Protein AF-A0A162JNK2-F1 (afdb_monomer_lite)

Radius of gyration: 32.09 Å; chains: 1; bounding box: 57×89×121 Å

Structure (mmCIF, N/CA/C/O backbone):
data_AF-A0A162JNK2-F1
#
_entry.id   AF-A0A162JNK2-F1
#
loop_
_atom_site.group_PDB
_atom_site.id
_atom_site.type_symbol
_atom_site.label_atom_id
_atom_site.label_alt_id
_atom_site.label_comp_id
_atom_site.label_asym_id
_atom_site.label_entity_id
_atom_site.label_seq_id
_atom_site.pdbx_PDB_ins_code
_atom_site.Cartn_x
_atom_site.Cartn_y
_atom_site.Cartn_z
_atom_site.occupancy
_atom_site.B_iso_or_equiv
_atom_site.auth_seq_id
_atom_site.auth_comp_id
_atom_site.auth_asym_id
_atom_site.auth_atom_id
_atom_site.pdbx_PDB_model_num
ATOM 1 N N . MET A 1 1 ? 12.619 -45.438 74.109 1.00 43.12 1 MET A N 1
ATOM 2 C CA . MET A 1 1 ? 12.366 -44.117 73.502 1.00 43.12 1 MET A CA 1
ATOM 3 C C . MET A 1 1 ? 10.995 -44.227 72.851 1.00 43.12 1 MET A C 1
ATOM 5 O O . MET A 1 1 ? 10.893 -44.811 71.787 1.00 43.12 1 MET A O 1
ATOM 9 N N . ASP A 1 2 ? 9.981 -44.283 73.715 1.00 40.06 2 ASP A N 1
ATOM 10 C CA . ASP A 1 2 ? 8.958 -43.237 73.956 1.00 40.06 2 ASP A CA 1
ATOM 11 C C . ASP A 1 2 ? 7.822 -43.347 72.925 1.00 40.06 2 ASP A C 1
ATOM 13 O O . ASP A 1 2 ? 8.033 -43.100 71.748 1.00 40.06 2 ASP A O 1
ATOM 17 N N . ARG A 1 3 ? 6.719 -44.046 73.230 1.00 39.56 3 ARG A N 1
ATOM 18 C CA . ARG A 1 3 ? 5.553 -43.683 74.074 1.00 39.56 3 ARG A CA 1
ATOM 19 C C . ARG A 1 3 ? 4.647 -42.603 73.455 1.00 39.56 3 ARG A C 1
ATOM 21 O O . ARG A 1 3 ? 5.026 -41.443 73.431 1.00 39.56 3 ARG A O 1
ATOM 28 N N . THR A 1 4 ? 3.404 -43.045 73.173 1.00 42.66 4 THR A N 1
ATOM 29 C CA . THR A 1 4 ? 2.102 -42.368 73.441 1.00 42.66 4 THR A CA 1
ATOM 30 C C . THR A 1 4 ? 1.798 -41.089 72.633 1.00 42.66 4 THR A C 1
ATOM 32 O O . THR A 1 4 ? 2.698 -40.330 72.334 1.00 42.66 4 THR A O 1
ATOM 35 N N . THR A 1 5 ? 0.578 -40.732 72.214 1.00 43.69 5 THR A N 1
ATOM 36 C CA . THR A 1 5 ? -0.815 -41.085 72.569 1.00 43.69 5 THR A CA 1
ATOM 37 C C . THR A 1 5 ? -1.763 -40.379 71.574 1.00 43.69 5 THR A C 1
ATOM 39 O O . THR A 1 5 ? -1.319 -39.436 70.931 1.00 43.69 5 THR A O 1
ATOM 42 N N . ALA A 1 6 ? -3.016 -40.866 71.490 1.00 46.03 6 ALA A N 1
ATOM 43 C CA . ALA A 1 6 ? -4.338 -40.180 71.430 1.00 46.03 6 ALA A CA 1
ATOM 44 C C . ALA A 1 6 ? -4.416 -38.693 70.982 1.00 46.03 6 ALA A C 1
ATOM 46 O O . ALA A 1 6 ? -3.514 -37.917 71.244 1.00 46.03 6 ALA A O 1
ATOM 47 N N . ASP A 1 7 ? -5.449 -38.154 70.332 1.00 42.28 7 ASP A N 1
ATOM 48 C CA . ASP A 1 7 ? -6.921 -38.213 70.464 1.00 42.28 7 ASP A CA 1
ATOM 49 C C . ASP A 1 7 ? -7.480 -37.485 69.196 1.00 42.28 7 ASP A C 1
ATOM 51 O O . ASP A 1 7 ? -6.769 -36.670 68.616 1.00 42.28 7 ASP A O 1
ATOM 55 N N . ARG A 1 8 ? -8.611 -37.829 68.561 1.00 43.97 8 ARG A N 1
ATOM 56 C CA . ARG A 1 8 ? -10.039 -37.641 68.924 1.00 43.97 8 ARG A CA 1
ATOM 57 C C . ARG A 1 8 ? -10.593 -36.209 68.712 1.00 43.97 8 ARG A C 1
ATOM 59 O O . ARG A 1 8 ? -9.947 -35.232 69.068 1.00 43.97 8 ARG A O 1
ATOM 66 N N . ASN A 1 9 ? -11.847 -36.180 68.225 1.00 42.69 9 ASN A N 1
ATOM 67 C CA . ASN A 1 9 ? -12.852 -35.093 68.105 1.00 42.69 9 ASN A CA 1
ATOM 68 C C . ASN A 1 9 ? -12.951 -34.444 66.707 1.00 42.69 9 ASN A C 1
ATOM 70 O O . ASN A 1 9 ? -11.977 -33.899 66.209 1.00 42.69 9 ASN A O 1
ATOM 74 N N . GLU A 1 10 ? -14.016 -34.629 65.915 1.00 41.84 10 GLU A N 1
ATOM 75 C CA . GLU A 1 10 ? -15.464 -34.327 66.065 1.00 41.84 10 GLU A CA 1
ATOM 76 C C . GLU A 1 10 ? -15.860 -32.838 65.983 1.00 41.84 10 GLU A C 1
ATOM 78 O O . GLU A 1 10 ? -15.234 -31.973 66.583 1.00 41.84 10 GLU A O 1
ATOM 83 N N . ALA A 1 11 ? -17.008 -32.648 65.313 1.00 41.28 11 ALA A N 1
ATOM 84 C CA . ALA A 1 11 ? -17.922 -31.503 65.225 1.00 41.28 11 ALA A CA 1
ATOM 85 C C . ALA A 1 11 ? -17.694 -30.490 64.075 1.00 41.28 11 ALA A C 1
ATOM 87 O O . ALA A 1 11 ? -16.672 -29.820 64.009 1.00 41.28 11 ALA A O 1
ATOM 88 N N . THR A 1 12 ? -18.552 -30.476 63.036 1.00 41.59 12 THR A N 1
ATOM 89 C CA . THR A 1 12 ? -19.840 -29.725 62.912 1.00 41.59 12 THR A CA 1
ATOM 90 C C . THR A 1 12 ? -19.580 -28.208 62.985 1.00 41.59 12 THR A C 1
ATOM 92 O O . THR A 1 12 ? -18.991 -27.735 63.943 1.00 41.59 12 THR A O 1
ATOM 95 N N . THR A 1 13 ? -19.924 -27.360 62.006 1.00 45.81 13 THR A N 1
ATOM 96 C CA . THR A 1 13 ? -21.273 -26.786 61.819 1.00 45.81 13 THR A CA 1
ATOM 97 C C . THR A 1 13 ? -21.347 -25.953 60.525 1.00 45.81 13 THR A C 1
ATOM 99 O O . THR A 1 13 ? -20.415 -25.225 60.192 1.00 45.81 13 THR A O 1
ATOM 102 N N . ASN A 1 14 ? -22.497 -26.029 59.847 1.00 43.28 14 ASN A N 1
ATOM 103 C CA . ASN A 1 14 ? -22.979 -25.081 58.836 1.00 43.28 14 ASN A CA 1
ATOM 104 C C . ASN A 1 14 ? -23.204 -23.679 59.430 1.00 43.28 14 ASN A C 1
ATOM 106 O O . ASN A 1 14 ? -23.603 -23.566 60.589 1.00 43.28 14 ASN A O 1
ATOM 110 N N . GLY A 1 15 ? -23.095 -22.629 58.609 1.00 36.50 15 GLY A N 1
ATOM 111 C CA . GLY A 1 15 ? -23.566 -21.293 58.982 1.00 36.50 15 GLY A CA 1
ATOM 112 C C . GLY A 1 15 ? -23.404 -20.238 57.890 1.00 36.50 15 GLY A C 1
ATOM 113 O O . GLY A 1 15 ? -22.337 -19.657 57.744 1.00 36.50 15 GLY A O 1
ATOM 114 N N . ASN A 1 16 ? -24.495 -19.987 57.162 1.00 38.91 16 ASN A N 1
ATOM 115 C CA . ASN A 1 16 ? -24.723 -18.850 56.267 1.00 38.91 16 ASN A CA 1
ATOM 116 C C . ASN A 1 16 ? -24.285 -17.499 56.858 1.00 38.91 16 ASN A C 1
ATOM 118 O O . ASN A 1 16 ? -24.600 -17.200 58.010 1.00 38.91 16 ASN A O 1
ATOM 122 N N . ARG A 1 17 ? -23.767 -16.612 55.999 1.00 41.50 17 ARG A N 1
ATOM 123 C CA . ARG A 1 17 ? -23.981 -15.163 56.118 1.00 41.50 17 ARG A CA 1
ATOM 124 C C . ARG A 1 17 ? -24.114 -14.514 54.739 1.00 41.50 17 ARG A C 1
ATOM 126 O O . ARG A 1 17 ? -23.199 -14.572 53.926 1.00 41.50 17 ARG A O 1
ATOM 133 N N . GLN A 1 18 ? -25.295 -13.942 54.509 1.00 39.56 18 GLN A N 1
ATOM 134 C CA . GLN A 1 18 ? -25.536 -12.843 53.576 1.00 39.56 18 GLN A CA 1
ATOM 135 C C . GLN A 1 18 ? -24.901 -11.561 54.128 1.00 39.56 18 GLN A C 1
ATOM 137 O O . GLN A 1 18 ? -24.978 -11.350 55.334 1.00 39.56 18 GLN A O 1
ATOM 142 N N . GLU A 1 19 ? -24.371 -10.726 53.235 1.00 43.75 19 GLU A N 1
ATOM 143 C CA . GLU A 1 19 ? -24.247 -9.252 53.284 1.00 43.75 19 GLU A CA 1
ATOM 144 C C . GLU A 1 19 ? -23.811 -8.856 51.851 1.00 43.75 19 GLU A C 1
ATOM 146 O O . GLU A 1 19 ? -22.837 -9.403 51.342 1.00 43.75 19 GLU A O 1
ATOM 151 N N . GLU A 1 20 ? -24.682 -8.299 51.002 1.00 38.09 20 GLU A N 1
ATOM 152 C CA . GLU A 1 20 ? -25.065 -6.877 50.836 1.00 38.09 20 GLU A CA 1
ATOM 153 C C . GLU A 1 20 ? -24.003 -5.957 50.189 1.00 38.09 20 GLU A C 1
ATOM 155 O O . GLU A 1 20 ? -22.806 -6.171 50.326 1.00 38.09 20 GLU A O 1
ATOM 160 N N . ALA A 1 21 ? -24.513 -4.915 49.505 1.00 38.12 21 ALA A N 1
ATOM 161 C CA . ALA A 1 21 ? -23.881 -3.876 48.663 1.00 38.12 21 ALA A CA 1
ATOM 162 C C . ALA A 1 21 ? -23.689 -4.285 47.182 1.00 38.12 21 ALA A C 1
ATOM 164 O O . ALA A 1 21 ? -22.801 -5.053 46.844 1.00 38.12 21 ALA A O 1
ATOM 165 N N . SER A 1 22 ? -24.529 -3.902 46.209 1.00 34.84 22 SER A N 1
ATOM 166 C CA . SER A 1 22 ? -25.148 -2.600 45.894 1.00 34.84 22 SER A CA 1
ATOM 167 C C . SER A 1 22 ? -24.139 -1.458 45.784 1.00 34.84 22 SER A C 1
ATOM 169 O O . SER A 1 22 ? -23.920 -0.733 46.749 1.00 34.84 22 SER A O 1
ATOM 171 N N . THR A 1 23 ? -23.592 -1.266 44.578 1.00 36.38 23 THR A N 1
ATOM 172 C CA . THR A 1 23 ? -23.091 0.044 44.151 1.00 36.38 23 THR A CA 1
ATOM 173 C C . THR A 1 23 ? -23.456 0.283 42.690 1.00 36.38 23 THR A C 1
ATOM 175 O O . THR A 1 23 ? -22.969 -0.361 41.765 1.00 36.38 23 THR A O 1
ATOM 178 N N . THR A 1 24 ? -24.365 1.233 42.533 1.00 38.59 24 THR A N 1
ATOM 179 C CA . THR A 1 24 ? -24.757 1.964 41.333 1.00 38.59 24 THR A CA 1
ATOM 180 C C . THR A 1 24 ? -23.560 2.572 40.597 1.00 38.59 24 THR A C 1
ATOM 182 O O . THR A 1 24 ? -22.755 3.261 41.221 1.00 38.59 24 THR A O 1
ATOM 185 N N . ALA A 1 25 ? -23.499 2.425 39.272 1.00 35.56 25 ALA A N 1
ATOM 186 C CA . ALA A 1 25 ? -22.677 3.277 38.415 1.00 35.56 25 ALA A CA 1
ATOM 187 C C . ALA A 1 25 ? -23.545 3.876 37.306 1.00 35.56 25 ALA A C 1
ATOM 189 O O . ALA A 1 25 ? -24.219 3.176 36.550 1.00 35.56 25 ALA A O 1
ATOM 190 N N . SER A 1 26 ? -23.564 5.202 37.314 1.00 34.03 26 SER A N 1
ATOM 191 C CA . SER A 1 26 ? -24.451 6.087 36.584 1.00 34.03 26 SER A CA 1
ATOM 192 C C . SER A 1 26 ? -24.199 6.091 35.080 1.00 34.03 26 SER A C 1
ATOM 194 O O . SER A 1 26 ? -23.065 6.161 34.610 1.00 34.03 26 SER A O 1
ATOM 196 N N . LEU A 1 27 ? -25.307 6.113 34.344 1.00 33.69 27 LEU A N 1
ATOM 197 C CA . LEU A 1 27 ? -25.399 6.525 32.953 1.00 33.69 27 LEU A CA 1
ATOM 198 C C . LEU A 1 27 ? -25.024 8.010 32.841 1.00 33.69 27 LEU A C 1
ATOM 200 O O . LEU A 1 27 ? -25.674 8.859 33.450 1.00 33.69 27 LEU A O 1
ATOM 204 N N . LEU A 1 28 ? -24.019 8.324 32.028 1.00 35.06 28 LEU A N 1
ATOM 205 C CA . LEU A 1 28 ? -23.851 9.655 31.453 1.00 35.06 28 LEU A CA 1
ATOM 206 C C . LEU A 1 28 ? -24.037 9.538 29.943 1.00 35.06 28 LEU A C 1
ATOM 208 O O . LEU A 1 28 ? -23.145 9.133 29.200 1.00 35.06 28 LEU A O 1
ATOM 212 N N . SER A 1 29 ? -25.252 9.879 29.519 1.00 34.94 29 SER A N 1
ATOM 213 C CA . SER A 1 29 ? -25.552 10.302 28.160 1.00 34.94 29 SER A CA 1
ATOM 214 C C . SER A 1 29 ? -24.848 11.628 27.900 1.00 34.94 29 SER A C 1
ATOM 216 O O . SER A 1 29 ? -25.214 12.647 28.479 1.00 34.94 29 SER A O 1
ATOM 218 N N . SER A 1 30 ? -23.882 11.614 26.989 1.00 32.34 30 SER A N 1
ATOM 219 C CA . SER A 1 30 ? -23.319 12.827 26.406 1.00 32.34 30 SER A CA 1
ATOM 220 C C . SER A 1 30 ? -23.648 12.826 24.923 1.00 32.34 30 SER A C 1
ATOM 222 O O . SER A 1 30 ? -22.933 12.269 24.096 1.00 32.34 30 SER A O 1
ATOM 224 N N . SER A 1 31 ? -24.790 13.422 24.605 1.00 36.31 31 SER A N 1
ATOM 225 C CA . SER A 1 31 ? -25.151 13.856 23.264 1.00 36.31 31 SER A CA 1
ATOM 226 C C . SER A 1 31 ? -24.237 15.012 22.853 1.00 36.31 31 SER A C 1
ATOM 228 O O . SER A 1 31 ? -24.407 16.126 23.349 1.00 36.31 31 SER A O 1
ATOM 230 N N . SER A 1 32 ? -23.290 14.774 21.947 1.00 32.09 32 SER A N 1
ATOM 231 C CA . SER A 1 32 ? -22.622 15.842 21.203 1.00 32.09 32 SER A CA 1
ATOM 232 C C . SER A 1 32 ? -23.155 15.867 19.773 1.00 32.09 32 SER A C 1
ATOM 234 O O . SER A 1 32 ? -22.931 14.989 18.944 1.00 32.09 32 SER A O 1
ATOM 236 N N . SER A 1 33 ? -23.944 16.901 19.525 1.00 33.28 33 SER A N 1
ATOM 237 C CA . SER A 1 33 ? -24.429 17.349 18.231 1.00 33.28 33 SER A CA 1
ATOM 238 C C . SER A 1 33 ? -23.273 17.579 17.256 1.00 33.28 33 SER A C 1
ATOM 240 O O . SER A 1 33 ? -22.442 18.462 17.467 1.00 33.28 33 SER A O 1
ATOM 242 N N . PHE A 1 34 ? -23.259 16.807 16.170 1.00 32.25 34 PHE A N 1
ATOM 243 C CA . PHE A 1 34 ? -22.466 17.075 14.976 1.00 32.25 34 PHE A CA 1
ATOM 244 C C . PHE A 1 34 ? -23.001 18.352 14.309 1.00 32.25 34 PHE A C 1
ATOM 246 O O . PHE A 1 34 ? -24.161 18.401 13.902 1.00 32.25 34 PHE A O 1
ATOM 253 N N . SER A 1 35 ? -22.165 19.384 14.209 1.00 29.36 35 SER A N 1
ATOM 254 C CA . SER A 1 35 ? -22.425 20.565 13.383 1.00 29.36 35 SER A CA 1
ATOM 255 C C . SER A 1 35 ? -21.422 20.570 12.225 1.00 29.36 35 SER A C 1
ATOM 257 O O . SER A 1 35 ? -20.217 20.562 12.489 1.00 29.36 35 SER A O 1
ATOM 259 N N . PRO A 1 36 ? -21.869 20.554 10.955 1.00 32.41 36 PRO A N 1
ATOM 260 C CA . PRO A 1 36 ? -20.984 20.604 9.806 1.00 32.41 36 PRO A CA 1
ATOM 261 C C . PRO A 1 36 ? -20.707 22.069 9.458 1.00 32.41 36 PRO A C 1
ATOM 263 O O . PRO A 1 36 ? -21.485 22.707 8.755 1.00 32.41 36 PRO A O 1
ATOM 266 N N . TYR A 1 37 ? -19.589 22.613 9.933 1.00 27.12 37 TYR A N 1
ATOM 267 C CA . TYR A 1 37 ? -19.053 23.854 9.379 1.00 27.12 37 TYR A CA 1
ATOM 268 C C . TYR A 1 37 ? -17.872 23.537 8.470 1.00 27.12 37 TYR A C 1
ATOM 270 O O . TYR A 1 37 ? -16.744 23.328 8.905 1.00 27.12 37 TYR A O 1
ATOM 278 N N . CYS A 1 38 ? -18.184 23.502 7.178 1.00 32.09 38 CYS A N 1
ATOM 279 C CA . CYS A 1 38 ? -17.244 23.648 6.082 1.00 32.09 38 CYS A CA 1
ATOM 280 C C . CYS A 1 38 ? -16.915 25.144 5.931 1.00 32.09 38 CYS A C 1
ATOM 282 O O . CYS A 1 38 ? -17.837 25.929 5.693 1.00 32.09 38 CYS A O 1
ATOM 284 N N . PRO A 1 39 ? -15.652 25.586 6.044 1.00 31.83 39 PRO A N 1
ATOM 285 C CA . PRO A 1 39 ? -15.262 26.887 5.533 1.00 31.83 39 PRO A CA 1
ATOM 286 C C . PRO A 1 39 ? -14.813 26.740 4.076 1.00 31.83 39 PRO A C 1
ATOM 288 O O . PRO A 1 39 ? -13.667 26.420 3.770 1.00 31.83 39 PRO A O 1
ATOM 291 N N . THR A 1 40 ? -15.734 27.019 3.158 1.00 36.94 40 THR A N 1
ATOM 292 C CA . THR A 1 40 ? -15.399 27.469 1.807 1.00 36.94 40 THR A CA 1
ATOM 293 C C . THR A 1 40 ? -14.877 28.906 1.885 1.00 36.94 40 THR A C 1
ATOM 295 O O . THR A 1 40 ? -15.674 29.838 1.996 1.00 36.94 40 THR A O 1
ATOM 298 N N . SER A 1 41 ? -13.563 29.116 1.808 1.00 29.84 41 SER A N 1
ATOM 299 C CA . SER A 1 41 ? -12.993 30.418 1.423 1.00 29.84 41 SER A CA 1
ATOM 300 C C . SER A 1 41 ? -11.518 30.305 1.018 1.00 29.84 41 SER A C 1
ATOM 302 O O . SER A 1 41 ? -10.608 30.305 1.840 1.00 29.84 41 SER A O 1
ATOM 304 N N . PHE A 1 42 ? -11.272 30.268 -0.292 1.00 35.78 42 PHE A N 1
ATOM 305 C CA . PHE A 1 42 ? -9.969 30.607 -0.865 1.00 35.78 42 PHE A CA 1
ATOM 306 C C . PHE A 1 42 ? -9.828 32.136 -0.928 1.00 35.78 42 PHE A C 1
ATOM 308 O O . PHE A 1 42 ? -10.660 32.782 -1.575 1.00 35.78 42 PHE A O 1
ATOM 315 N N . PRO A 1 43 ? -8.777 32.752 -0.362 1.00 31.45 43 PRO A N 1
ATOM 316 C CA . PRO A 1 43 ? -8.399 34.095 -0.763 1.00 31.45 43 PRO A CA 1
ATOM 317 C C . PRO A 1 43 ? -7.692 34.042 -2.123 1.00 31.45 43 PRO A C 1
ATOM 319 O O . PRO A 1 43 ? -6.618 33.468 -2.291 1.00 31.45 43 PRO A O 1
ATOM 322 N N . SER A 1 44 ? -8.332 34.665 -3.109 1.00 33.19 44 SER A N 1
ATOM 323 C CA . SER A 1 44 ? -7.726 35.029 -4.386 1.00 33.19 44 SER A CA 1
ATOM 324 C C . SER A 1 44 ? -6.673 36.128 -4.199 1.00 33.19 44 SER A C 1
ATOM 326 O O . SER A 1 44 ? -6.877 37.044 -3.407 1.00 33.19 44 SER A O 1
ATOM 328 N N . ARG A 1 45 ? -5.651 36.095 -5.069 1.00 33.38 45 ARG A N 1
ATOM 329 C CA . ARG A 1 45 ? -4.643 37.136 -5.367 1.00 33.38 45 ARG A CA 1
ATOM 330 C C . ARG A 1 45 ? -3.452 37.241 -4.409 1.00 33.38 45 ARG A C 1
ATOM 332 O O . ARG A 1 45 ? -3.507 37.917 -3.390 1.00 33.38 45 ARG A O 1
ATOM 339 N N . VAL A 1 46 ? -2.309 36.746 -4.886 1.00 31.36 46 VAL A N 1
ATOM 340 C CA . VAL A 1 46 ? -1.012 37.396 -4.659 1.00 31.36 46 VAL A CA 1
ATOM 341 C C . VAL A 1 46 ? -0.367 37.661 -6.016 1.00 31.36 46 VAL A C 1
ATOM 343 O O . VAL A 1 46 ? -0.311 36.796 -6.886 1.00 31.36 46 VAL A O 1
ATOM 346 N N . SER A 1 47 ? 0.025 38.918 -6.186 1.00 29.73 47 SER A N 1
ATOM 347 C CA . SER A 1 47 ? 0.585 39.539 -7.376 1.00 29.73 47 SER A CA 1
ATOM 348 C C . SER A 1 47 ? 1.936 38.947 -7.780 1.00 29.73 47 SER A C 1
ATOM 350 O O . SER A 1 47 ? 2.813 38.736 -6.945 1.00 29.73 47 SER A O 1
ATOM 352 N N . THR A 1 48 ? 2.127 38.758 -9.083 1.00 36.38 48 THR A N 1
ATOM 353 C CA . THR A 1 48 ? 3.423 38.482 -9.712 1.00 36.38 48 THR A CA 1
ATOM 354 C C . THR A 1 48 ? 4.324 39.722 -9.660 1.00 36.38 48 THR A C 1
ATOM 356 O O . THR A 1 48 ? 3.871 40.789 -10.085 1.00 36.38 48 THR A O 1
ATOM 359 N N . PRO A 1 49 ? 5.593 39.629 -9.228 1.00 30.08 49 PRO A N 1
ATOM 360 C CA . PRO A 1 49 ? 6.573 40.666 -9.510 1.00 30.08 49 PRO A CA 1
ATOM 361 C C . PRO A 1 49 ? 7.152 40.491 -10.921 1.00 30.08 49 PRO A C 1
ATOM 363 O O . PRO A 1 49 ? 7.624 39.423 -11.306 1.00 30.08 49 PRO A O 1
ATOM 366 N N . SER A 1 50 ? 7.090 41.578 -11.682 1.00 29.84 50 SER A N 1
ATOM 367 C CA . SER A 1 50 ? 7.624 41.758 -13.029 1.00 29.84 50 SER A CA 1
ATOM 368 C C . SER A 1 50 ? 9.156 41.674 -13.043 1.00 29.84 50 SER A C 1
ATOM 370 O O . SER A 1 50 ? 9.821 42.363 -12.270 1.00 29.84 50 SER A O 1
ATOM 372 N N . CYS A 1 51 ? 9.727 40.881 -13.951 1.00 30.27 51 CYS A N 1
ATOM 373 C CA . CYS A 1 51 ? 11.164 40.893 -14.233 1.00 30.27 51 CYS A CA 1
ATOM 374 C C . CYS A 1 51 ? 11.541 42.124 -15.085 1.00 30.27 51 CYS A C 1
ATOM 376 O O . CYS A 1 51 ? 10.808 42.446 -16.025 1.00 30.27 51 CYS A O 1
ATOM 378 N N . PRO A 1 52 ? 12.671 42.803 -14.815 1.00 32.00 52 PRO A N 1
ATOM 379 C CA . PRO A 1 52 ? 13.155 43.886 -15.659 1.00 32.00 52 PRO A CA 1
ATOM 380 C C . PRO A 1 52 ? 13.845 43.352 -16.921 1.00 32.00 52 PRO A C 1
ATOM 382 O O . PRO A 1 52 ? 14.691 42.461 -16.879 1.00 32.00 52 PRO A O 1
ATOM 385 N N . SER A 1 53 ? 13.468 43.947 -18.045 1.00 31.42 53 SER A N 1
ATOM 386 C CA . SER A 1 53 ? 14.070 43.812 -19.365 1.00 31.42 53 SER A CA 1
ATOM 387 C C . SER A 1 53 ? 15.386 44.587 -19.466 1.00 31.42 53 SER A C 1
ATOM 389 O O . SER A 1 53 ? 15.398 45.804 -19.277 1.00 31.42 53 SER A O 1
ATOM 391 N N . THR A 1 54 ? 16.459 43.915 -19.876 1.00 33.19 54 THR A N 1
ATOM 392 C CA . THR A 1 54 ? 17.669 44.552 -20.415 1.00 33.19 54 THR A CA 1
ATOM 393 C C . THR A 1 54 ? 18.090 43.823 -21.682 1.00 33.19 54 THR A C 1
ATOM 395 O O . THR A 1 54 ? 18.344 42.621 -21.674 1.00 33.19 54 THR A O 1
ATOM 398 N N . GLY A 1 55 ? 18.082 44.572 -22.786 1.00 29.42 55 GLY A N 1
ATOM 399 C CA . GLY A 1 55 ? 18.445 44.103 -24.115 1.00 29.42 55 GLY A CA 1
ATOM 400 C C . GLY A 1 55 ? 19.952 44.037 -24.350 1.00 29.42 55 GLY A C 1
ATOM 401 O O . GLY A 1 55 ? 20.740 44.702 -23.677 1.00 29.42 55 GLY A O 1
ATOM 402 N N . GLY A 1 56 ? 20.309 43.248 -25.359 1.00 26.97 56 GLY A N 1
ATOM 403 C CA . GLY A 1 56 ? 21.640 43.153 -25.942 1.00 26.97 56 GLY A CA 1
ATOM 404 C C . GLY A 1 56 ? 21.663 42.094 -27.048 1.00 26.97 56 GLY A C 1
ATOM 405 O O . GLY A 1 56 ? 21.751 40.909 -26.754 1.00 26.97 56 GLY A O 1
ATOM 406 N N . ASP A 1 57 ? 21.568 42.531 -28.304 1.00 29.36 57 ASP A N 1
ATOM 407 C CA . ASP A 1 57 ? 21.976 41.786 -29.513 1.00 29.36 57 ASP A CA 1
ATOM 408 C C . ASP A 1 57 ? 23.493 42.006 -29.775 1.00 29.36 57 ASP A C 1
ATOM 410 O O . ASP A 1 57 ? 24.048 42.955 -29.211 1.00 29.36 57 ASP A O 1
ATOM 414 N N . PRO A 1 58 ? 24.146 41.382 -30.789 1.00 56.09 58 PRO A N 1
ATOM 415 C CA . PRO A 1 58 ? 24.244 39.971 -31.236 1.00 56.09 58 PRO A CA 1
ATOM 416 C C . PRO A 1 58 ? 25.766 39.574 -31.403 1.00 56.09 58 PRO A C 1
ATOM 418 O O . PRO A 1 58 ? 26.587 40.325 -30.868 1.00 56.09 58 PRO A O 1
ATOM 421 N N . PRO A 1 59 ? 26.239 38.470 -32.073 1.00 37.66 59 PRO A N 1
ATOM 422 C CA . PRO A 1 59 ? 26.193 38.289 -33.548 1.00 37.66 59 PRO A CA 1
ATOM 423 C C . PRO A 1 59 ? 26.178 36.831 -34.128 1.00 37.66 59 PRO A C 1
ATOM 425 O O . PRO A 1 59 ? 26.687 35.875 -33.557 1.00 37.66 59 PRO A O 1
ATOM 428 N N . SER A 1 60 ? 25.622 36.724 -35.343 1.00 29.89 60 SER A N 1
ATOM 429 C CA . SER A 1 60 ? 26.052 35.993 -36.564 1.00 29.89 60 SER A CA 1
ATOM 430 C C . SER A 1 60 ? 26.715 34.584 -36.572 1.00 29.89 60 SER A C 1
ATOM 432 O O . SER A 1 60 ? 27.880 34.430 -36.234 1.00 29.89 60 SER A O 1
ATOM 434 N N . ALA A 1 61 ? 26.012 33.658 -37.258 1.00 29.44 61 ALA A N 1
ATOM 435 C CA . ALA A 1 61 ? 26.436 32.764 -38.370 1.00 29.44 61 ALA A CA 1
ATOM 436 C C . ALA A 1 61 ? 27.256 31.442 -38.182 1.00 29.44 61 ALA A C 1
ATOM 438 O O . ALA A 1 61 ? 28.468 31.469 -38.007 1.00 29.44 61 ALA A O 1
ATOM 439 N N . LEU A 1 62 ? 26.561 30.326 -38.528 1.00 29.31 62 LEU A N 1
ATOM 440 C CA . LEU A 1 62 ? 26.960 29.063 -39.229 1.00 29.31 62 LEU A CA 1
ATOM 441 C C . LEU A 1 62 ? 27.790 27.969 -38.493 1.00 29.31 62 LEU A C 1
ATOM 443 O O . LEU A 1 62 ? 28.503 28.301 -37.553 1.00 29.31 62 LEU A O 1
ATOM 447 N N . PRO A 1 63 ? 27.780 26.672 -38.930 1.00 35.44 63 PRO A N 1
ATOM 448 C CA . PRO A 1 63 ? 27.097 26.054 -40.084 1.00 35.44 63 PRO A CA 1
ATOM 449 C C . PRO A 1 63 ? 26.222 24.808 -39.782 1.00 35.44 63 PRO A C 1
ATOM 451 O O . PRO A 1 63 ? 26.282 24.180 -38.727 1.00 35.44 63 PRO A O 1
ATOM 454 N N . SER A 1 64 ? 25.435 24.444 -40.796 1.00 37.12 64 SER A N 1
ATOM 455 C CA . SER A 1 64 ? 24.618 23.238 -40.943 1.00 37.12 64 SER A CA 1
ATOM 456 C C . SER A 1 64 ? 25.408 21.935 -40.770 1.00 37.12 64 SER A C 1
ATOM 458 O O . SER A 1 64 ? 26.449 21.747 -41.398 1.00 37.12 64 SER A O 1
ATOM 460 N N . GLY A 1 65 ? 24.868 21.007 -39.978 1.00 29.67 65 GLY A N 1
ATOM 461 C CA . GLY A 1 65 ? 25.361 19.638 -39.856 1.00 29.67 65 GLY A CA 1
ATOM 462 C C . GLY A 1 65 ? 24.197 18.661 -39.757 1.00 29.67 65 GLY A C 1
ATOM 463 O O . GLY A 1 65 ? 23.522 18.605 -38.731 1.00 29.67 65 GLY A O 1
ATOM 464 N N . ASP A 1 66 ? 23.981 17.907 -40.834 1.00 37.41 66 ASP A N 1
ATOM 465 C CA . ASP A 1 66 ? 23.095 16.748 -40.898 1.00 37.41 66 ASP A CA 1
ATOM 466 C C . ASP A 1 66 ? 23.411 15.760 -39.769 1.00 37.41 66 ASP A C 1
ATOM 468 O O . ASP A 1 66 ? 24.493 15.167 -39.719 1.00 37.41 66 ASP A O 1
ATOM 472 N N . ARG A 1 67 ? 22.444 15.534 -38.879 1.00 29.67 67 ARG A N 1
ATOM 473 C CA . ARG A 1 67 ? 22.386 14.321 -38.061 1.00 29.67 67 ARG A CA 1
ATOM 474 C C . ARG A 1 67 ? 20.968 13.786 -38.063 1.00 29.67 67 ARG A C 1
ATOM 476 O O . ARG A 1 67 ? 20.067 14.327 -37.431 1.00 29.67 67 ARG A O 1
ATOM 483 N N . SER A 1 68 ? 20.816 12.703 -38.807 1.00 28.17 68 SER A N 1
ATOM 484 C CA . SER A 1 68 ? 19.666 11.819 -38.866 1.00 28.17 68 SER A CA 1
ATOM 485 C C . SER A 1 68 ? 19.153 11.495 -37.459 1.00 28.17 68 SER A C 1
ATOM 487 O O . SER A 1 68 ? 19.856 10.869 -36.665 1.00 28.17 68 SER A O 1
ATOM 489 N N . PHE A 1 69 ? 17.924 11.906 -37.152 1.00 28.55 69 PHE A N 1
ATOM 490 C CA . PHE A 1 69 ? 17.217 11.451 -35.959 1.00 28.55 69 PHE A CA 1
ATOM 491 C C . PHE A 1 69 ? 16.688 10.032 -36.212 1.00 28.55 69 PHE A C 1
ATOM 493 O O . PHE A 1 69 ? 15.998 9.821 -37.214 1.00 28.55 69 PHE A O 1
ATOM 500 N N . PRO A 1 70 ? 16.984 9.039 -35.355 1.00 29.47 70 PRO A N 1
ATOM 501 C CA . PRO A 1 70 ? 16.327 7.750 -35.455 1.00 29.47 70 PRO A CA 1
ATOM 502 C C . PRO A 1 70 ? 14.839 7.912 -35.131 1.00 29.47 70 PRO A C 1
ATOM 504 O O . PRO A 1 70 ? 14.453 8.524 -34.136 1.00 29.47 70 PRO A O 1
ATOM 507 N N . SER A 1 71 ? 14.032 7.357 -36.032 1.00 30.52 71 SER A N 1
ATOM 508 C CA . SER A 1 71 ? 12.577 7.254 -35.992 1.00 30.52 71 SER A CA 1
ATOM 509 C C . SER A 1 71 ? 12.053 6.914 -34.591 1.00 30.52 71 SER A C 1
ATOM 511 O O . SER A 1 71 ? 12.412 5.890 -34.003 1.00 30.52 71 SER A O 1
ATOM 513 N N . THR A 1 72 ? 11.183 7.779 -34.067 1.00 31.47 72 THR A N 1
ATOM 514 C CA . THR A 1 72 ? 10.396 7.559 -32.852 1.00 31.47 72 THR A CA 1
ATOM 515 C C . THR A 1 72 ? 9.473 6.365 -33.056 1.00 31.47 72 THR A C 1
ATOM 517 O O . THR A 1 72 ? 8.367 6.485 -33.582 1.00 31.47 72 THR A O 1
ATOM 520 N N . SER A 1 73 ? 9.947 5.198 -32.633 1.00 33.19 73 SER A N 1
ATOM 521 C CA . SER A 1 73 ? 9.104 4.034 -32.387 1.00 33.19 73 SER A CA 1
ATOM 522 C C . SER A 1 73 ? 8.171 4.373 -31.223 1.00 33.19 73 SER A C 1
ATOM 524 O O . SER A 1 73 ? 8.640 4.829 -30.182 1.00 33.19 73 SER A O 1
ATOM 526 N N . GLY A 1 74 ? 6.862 4.217 -31.434 1.00 30.83 74 GLY A N 1
ATOM 527 C CA . GLY A 1 74 ? 5.802 4.627 -30.512 1.00 30.83 74 GLY A CA 1
ATOM 528 C C . GLY A 1 74 ? 6.046 4.185 -29.071 1.00 30.83 74 GLY A C 1
ATOM 529 O O . GLY A 1 74 ? 6.013 2.997 -28.751 1.00 30.83 74 GLY A O 1
ATOM 530 N N . VAL A 1 75 ? 6.279 5.168 -28.205 1.00 29.95 75 VAL A N 1
ATOM 531 C CA . VAL A 1 75 ? 6.383 4.990 -26.760 1.00 29.95 75 VAL A CA 1
ATOM 532 C C . VAL A 1 75 ? 4.969 5.047 -26.191 1.00 29.95 75 VAL A C 1
ATOM 534 O O . VAL A 1 75 ? 4.290 6.066 -26.296 1.00 29.95 75 VAL A O 1
ATOM 537 N N . SER A 1 76 ? 4.520 3.934 -25.615 1.00 38.34 76 SER A N 1
ATOM 538 C CA . SER A 1 76 ? 3.311 3.886 -24.789 1.00 38.34 76 SER A CA 1
ATOM 539 C C . SER A 1 76 ? 3.49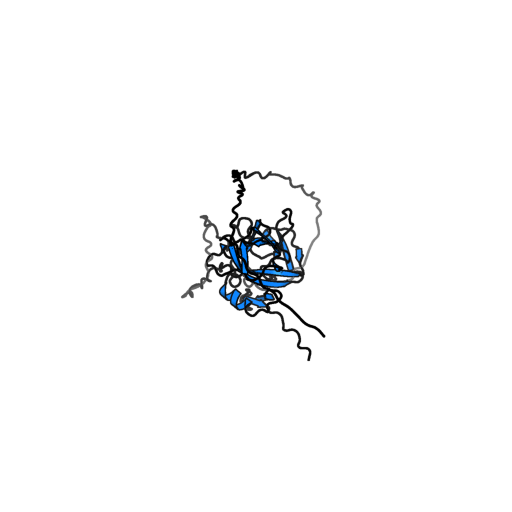9 4.803 -23.564 1.00 38.34 76 SER A C 1
ATOM 541 O O . SER A 1 76 ? 4.566 4.748 -22.950 1.00 38.34 76 SER A O 1
ATOM 543 N N . PRO A 1 77 ? 2.527 5.650 -23.180 1.00 32.28 77 PRO A N 1
ATOM 544 C CA . PRO A 1 77 ? 2.777 6.781 -22.280 1.00 32.28 77 PRO A CA 1
ATOM 545 C C . PRO A 1 77 ? 2.855 6.429 -20.784 1.00 32.28 77 PRO A C 1
ATOM 547 O O . PRO A 1 77 ? 3.039 7.328 -19.970 1.00 32.28 77 PRO A O 1
ATOM 550 N N . CYS A 1 78 ? 2.742 5.159 -20.385 1.00 35.41 78 CYS A N 1
ATOM 551 C CA . CYS A 1 78 ? 2.594 4.795 -18.974 1.00 35.41 78 CYS A CA 1
ATOM 552 C C . CYS A 1 78 ? 3.652 3.784 -18.504 1.00 35.41 78 CYS A C 1
ATOM 554 O O . CYS A 1 78 ? 3.363 2.606 -18.322 1.00 35.41 78 CYS A O 1
ATOM 556 N N . ALA A 1 79 ? 4.900 4.233 -18.331 1.00 35.47 79 ALA A N 1
ATOM 557 C CA . ALA A 1 79 ? 5.838 3.632 -17.372 1.00 35.47 79 ALA A CA 1
ATOM 558 C C . ALA A 1 79 ? 7.098 4.505 -17.208 1.00 35.47 79 ALA A C 1
ATOM 560 O O . ALA A 1 79 ? 7.978 4.472 -18.073 1.00 35.47 79 ALA A O 1
ATOM 561 N N . PRO A 1 80 ? 7.263 5.249 -16.100 1.00 39.62 80 PRO A N 1
ATOM 562 C CA . PRO A 1 80 ? 8.548 5.857 -15.793 1.00 39.62 80 PRO A CA 1
ATOM 563 C C . PRO A 1 80 ? 9.581 4.771 -15.418 1.00 39.62 80 PRO A C 1
ATOM 565 O O . PRO A 1 80 ? 9.277 3.827 -14.673 1.00 39.62 80 PRO A O 1
ATOM 568 N N . PRO A 1 81 ? 10.827 4.891 -15.907 1.00 36.97 81 PRO A N 1
ATOM 569 C CA . PRO A 1 81 ? 11.866 3.885 -15.753 1.00 36.97 81 PRO A CA 1
ATOM 570 C C . PRO A 1 81 ? 12.535 4.010 -14.376 1.00 36.97 81 PRO A C 1
ATOM 572 O O . PRO A 1 81 ? 13.602 4.595 -14.262 1.00 36.97 81 PRO A O 1
ATOM 575 N N . SER A 1 82 ? 11.885 3.497 -13.326 1.00 38.41 82 SER A N 1
ATOM 576 C CA . SER A 1 82 ? 12.491 3.078 -12.035 1.00 38.41 82 SER A CA 1
ATOM 577 C C . SER A 1 82 ? 11.470 2.854 -10.911 1.00 38.41 82 SER A C 1
ATOM 579 O O . SER A 1 82 ? 11.886 2.535 -9.802 1.00 38.41 82 SER A O 1
ATOM 581 N N . ALA A 1 83 ? 10.158 2.973 -11.161 1.00 43.47 83 ALA A N 1
ATOM 582 C CA . ALA A 1 83 ? 9.124 2.851 -10.130 1.00 43.47 83 ALA A CA 1
ATOM 583 C C . ALA A 1 83 ? 9.120 1.449 -9.485 1.00 43.47 83 ALA A C 1
ATOM 585 O O . ALA A 1 83 ? 8.515 0.495 -9.989 1.00 43.47 83 ALA A O 1
ATOM 586 N N . GLY A 1 84 ? 9.890 1.324 -8.404 1.00 51.47 84 GLY A N 1
ATOM 587 C CA . GLY A 1 84 ? 9.845 0.230 -7.454 1.00 51.47 84 GLY A CA 1
ATOM 588 C C . GLY A 1 84 ? 8.505 0.236 -6.727 1.00 51.47 84 GLY A C 1
ATOM 589 O O . GLY A 1 84 ? 7.852 1.268 -6.637 1.00 51.47 84 GLY A O 1
ATOM 590 N N . ALA A 1 85 ? 8.116 -0.961 -6.297 1.00 58.94 85 ALA A N 1
ATOM 591 C CA . ALA A 1 85 ? 6.920 -1.336 -5.549 1.00 58.94 85 ALA A CA 1
ATOM 592 C C . ALA A 1 85 ? 6.102 -0.194 -4.900 1.00 58.94 85 ALA A C 1
ATOM 594 O O . ALA A 1 85 ? 6.641 0.667 -4.208 1.00 58.94 85 ALA A O 1
ATOM 595 N N . CYS A 1 86 ? 4.775 -0.261 -5.064 1.00 75.44 86 CYS A N 1
ATOM 596 C CA . CYS A 1 86 ? 3.819 0.591 -4.361 1.00 75.44 86 CYS A CA 1
ATOM 597 C C . CYS A 1 86 ? 3.952 0.361 -2.846 1.00 75.44 86 CYS A C 1
ATOM 599 O O . CYS A 1 86 ? 3.393 -0.602 -2.314 1.00 75.44 86 CYS A O 1
ATOM 601 N N . CYS A 1 87 ? 4.651 1.250 -2.131 1.00 93.00 87 CYS A N 1
ATOM 602 C CA . CYS A 1 87 ? 4.997 1.041 -0.720 1.00 93.00 87 CYS A CA 1
ATOM 603 C C . CYS A 1 87 ? 4.991 2.315 0.147 1.00 93.00 87 CYS A C 1
ATOM 605 O O . CYS A 1 87 ? 5.100 3.440 -0.345 1.00 93.00 87 CYS A O 1
ATOM 607 N N . LEU A 1 88 ? 4.950 2.095 1.462 1.00 96.12 88 LEU A N 1
ATOM 608 C CA . LEU A 1 88 ? 5.107 3.070 2.542 1.00 96.12 88 LEU A CA 1
ATOM 609 C C . LEU A 1 88 ? 6.467 2.913 3.220 1.00 96.12 88 LEU A C 1
ATOM 611 O O . LEU A 1 88 ? 6.993 1.803 3.298 1.00 96.12 88 LEU A O 1
ATOM 615 N N . ALA A 1 89 ? 7.040 3.995 3.737 1.00 96.00 89 ALA A N 1
ATOM 616 C CA . ALA A 1 89 ? 8.264 3.904 4.524 1.00 96.00 89 ALA A CA 1
ATOM 617 C C . ALA A 1 89 ? 8.048 3.166 5.851 1.00 96.00 89 ALA A C 1
ATOM 619 O O . ALA A 1 89 ? 6.959 3.160 6.425 1.00 96.00 89 ALA A O 1
ATOM 620 N N . HIS A 1 90 ? 9.133 2.593 6.368 1.00 95.31 90 HIS A N 1
ATOM 621 C CA . HIS A 1 90 ? 9.211 2.163 7.759 1.00 95.31 90 HIS A CA 1
ATOM 622 C C . HIS A 1 90 ? 8.736 3.269 8.719 1.00 95.31 90 HIS A C 1
ATOM 624 O O . HIS A 1 90 ? 9.071 4.438 8.530 1.00 95.31 90 HIS A O 1
ATOM 630 N N . GLY A 1 91 ? 7.983 2.889 9.749 1.00 94.75 91 GLY A N 1
ATOM 631 C CA . GLY A 1 91 ? 7.400 3.800 10.732 1.00 94.75 91 GLY A CA 1
ATOM 632 C C . GLY A 1 91 ? 6.031 4.362 10.350 1.00 94.75 91 GLY A C 1
ATOM 633 O O . GLY A 1 91 ? 5.395 4.966 11.205 1.00 94.75 91 GLY A O 1
ATOM 634 N N . ALA A 1 92 ? 5.550 4.159 9.114 1.00 95.56 92 ALA A N 1
ATOM 635 C CA . ALA A 1 92 ? 4.249 4.679 8.690 1.00 95.56 92 ALA A CA 1
ATOM 636 C C . ALA A 1 92 ? 3.116 4.163 9.608 1.00 95.56 92 ALA A C 1
ATOM 638 O O . ALA A 1 92 ? 2.960 2.944 9.727 1.00 95.56 92 ALA A O 1
ATOM 639 N N . PRO A 1 93 ? 2.333 5.049 10.253 1.00 95.81 93 PRO A N 1
ATOM 640 C CA . PRO A 1 93 ? 1.316 4.655 11.224 1.00 95.81 93 PRO A CA 1
ATOM 641 C C . PRO A 1 93 ? 0.041 4.185 10.515 1.00 95.81 93 PRO A C 1
ATOM 643 O O . PRO A 1 93 ? -0.662 4.984 9.903 1.00 95.81 93 PRO A O 1
ATOM 646 N N . VAL A 1 94 ? -0.279 2.898 10.596 1.00 97.31 94 VAL A N 1
ATOM 647 C CA . VAL A 1 94 ? -1.493 2.305 10.017 1.00 97.31 94 VAL A CA 1
ATOM 648 C C . VAL A 1 94 ? -2.585 2.228 11.074 1.00 97.31 94 VAL A C 1
ATOM 650 O O . VAL A 1 94 ? -2.354 1.732 12.176 1.00 97.31 94 VAL A O 1
ATOM 653 N N . THR A 1 95 ? -3.787 2.686 10.736 1.00 97.56 95 THR A N 1
ATOM 654 C CA . THR A 1 95 ? -4.941 2.649 11.636 1.00 97.56 95 THR A CA 1
ATOM 655 C C . THR A 1 95 ? -5.564 1.252 11.662 1.00 97.56 95 THR A C 1
ATOM 657 O O . THR A 1 95 ? -6.056 0.733 10.654 1.00 97.56 95 THR A O 1
ATOM 660 N N . LEU A 1 96 ? -5.560 0.647 12.845 1.00 98.50 96 LEU A N 1
ATOM 661 C CA . LEU A 1 96 ? -6.216 -0.616 13.149 1.00 98.50 96 LEU A CA 1
ATOM 662 C C . LEU A 1 96 ? -7.735 -0.439 13.250 1.00 98.50 96 LEU A C 1
ATOM 664 O O . LEU A 1 96 ? -8.249 0.664 13.424 1.00 98.50 96 LEU A O 1
ATOM 668 N N . ALA A 1 97 ? -8.471 -1.548 13.220 1.00 97.81 97 ALA A N 1
ATOM 669 C CA . ALA A 1 97 ? -9.923 -1.561 13.407 1.00 97.81 97 ALA A CA 1
ATOM 670 C C . ALA A 1 97 ? -10.374 -1.004 14.772 1.00 97.81 97 ALA A C 1
ATOM 672 O O . ALA A 1 97 ? -11.502 -0.537 14.903 1.00 97.81 97 ALA A O 1
ATOM 673 N N . SER A 1 98 ? -9.499 -1.039 15.783 1.00 96.56 98 SER A N 1
ATOM 674 C CA . SER A 1 98 ? -9.730 -0.423 17.096 1.00 96.56 98 SER A CA 1
ATOM 675 C C . SER A 1 98 ? -9.657 1.110 17.075 1.00 96.56 98 SER A C 1
ATOM 677 O O . SER A 1 98 ? -10.044 1.742 18.053 1.00 96.56 98 SER A O 1
ATOM 679 N N . GLY A 1 99 ? -9.140 1.705 15.995 1.00 95.25 99 GLY A N 1
ATOM 680 C CA . GLY A 1 99 ? -8.801 3.126 15.898 1.00 95.25 99 GLY A CA 1
ATOM 681 C C . GLY A 1 99 ? -7.377 3.462 16.358 1.00 95.25 99 GLY A C 1
ATOM 682 O O . GLY A 1 99 ? -6.912 4.571 16.112 1.00 95.25 99 GLY A O 1
ATOM 683 N N . GLU A 1 100 ? -6.663 2.518 16.978 1.00 95.25 100 GLU A N 1
ATOM 684 C CA . GLU A 1 100 ? -5.247 2.674 17.330 1.00 95.25 100 GLU A CA 1
ATOM 685 C C . GLU A 1 100 ? -4.369 2.707 16.071 1.00 95.25 100 GLU A C 1
ATOM 687 O O . GLU A 1 100 ? -4.652 2.015 15.092 1.00 95.25 100 GLU A O 1
ATOM 692 N N . ALA A 1 101 ? -3.282 3.477 16.097 1.00 95.00 101 ALA A N 1
ATOM 693 C CA . ALA A 1 101 ? -2.273 3.458 15.047 1.00 95.00 101 ALA A CA 1
ATOM 694 C C . ALA A 1 101 ? -1.093 2.554 15.430 1.00 95.00 101 ALA A C 1
ATOM 696 O O . ALA A 1 101 ? -0.516 2.707 16.505 1.00 95.00 101 ALA A O 1
ATOM 697 N N . ARG A 1 102 ? -0.686 1.661 14.523 1.00 96.75 102 ARG A N 1
ATOM 698 C CA . ARG A 1 102 ? 0.516 0.829 14.670 1.00 96.75 102 ARG A CA 1
ATOM 699 C C . ARG A 1 102 ? 1.483 1.073 13.509 1.00 96.75 102 ARG A C 1
ATOM 701 O O . ARG A 1 102 ? 1.026 1.164 12.367 1.00 96.75 102 ARG A O 1
ATOM 708 N N . PRO A 1 103 ? 2.803 1.163 13.743 1.00 96.94 103 PRO A N 1
ATOM 709 C CA . PRO A 1 103 ? 3.766 1.251 12.653 1.00 96.94 103 PRO A CA 1
ATOM 710 C C . PRO A 1 103 ? 3.650 0.058 11.697 1.00 96.94 103 PRO A C 1
ATOM 712 O O . PRO A 1 103 ? 3.513 -1.084 12.131 1.00 96.94 103 PRO A O 1
ATOM 715 N N . ILE A 1 104 ? 3.740 0.305 10.389 1.00 97.44 104 ILE A N 1
ATOM 716 C CA . ILE A 1 104 ? 3.490 -0.720 9.365 1.00 97.44 104 ILE A CA 1
ATOM 717 C C . ILE A 1 104 ? 4.381 -1.960 9.501 1.00 97.44 104 ILE A C 1
ATOM 719 O O . ILE A 1 104 ? 3.934 -3.056 9.185 1.00 97.44 104 ILE A O 1
ATOM 723 N N . GLN A 1 105 ? 5.622 -1.814 9.971 1.00 96.88 105 GLN A N 1
ATOM 724 C CA . GLN A 1 105 ? 6.531 -2.947 10.170 1.00 96.88 105 GLN A CA 1
ATOM 725 C C . GLN A 1 105 ? 6.117 -3.878 11.318 1.00 96.88 105 GLN A C 1
ATOM 727 O O . GLN A 1 105 ? 6.564 -5.019 11.339 1.00 96.88 105 GLN A O 1
ATOM 732 N N . ASP A 1 106 ? 5.308 -3.380 12.256 1.00 97.12 106 ASP A N 1
ATOM 733 C CA . ASP A 1 106 ? 4.868 -4.105 13.450 1.00 97.12 106 ASP A CA 1
ATOM 734 C C . ASP A 1 106 ? 3.491 -4.753 13.225 1.00 97.12 106 ASP A C 1
ATOM 736 O O . ASP A 1 106 ? 2.901 -5.327 14.141 1.00 97.12 106 ASP A O 1
ATOM 740 N N . LEU A 1 107 ? 2.941 -4.628 12.011 1.00 97.38 107 LEU A N 1
ATOM 741 C CA . LEU A 1 107 ? 1.760 -5.378 11.614 1.00 97.38 107 LEU A CA 1
ATOM 742 C C . LEU A 1 107 ? 2.135 -6.822 11.283 1.00 97.38 107 LEU A C 1
ATOM 744 O O . LEU A 1 107 ? 3.200 -7.126 10.745 1.00 97.38 107 LEU A O 1
ATOM 748 N N . HIS A 1 108 ? 1.207 -7.726 11.543 1.00 94.94 108 HIS A N 1
ATOM 749 C CA . HIS A 1 108 ? 1.353 -9.142 11.274 1.00 94.94 108 HIS A CA 1
ATOM 750 C C . HIS A 1 108 ? 0.090 -9.713 10.637 1.00 94.94 108 HIS A C 1
ATOM 752 O O . HIS A 1 108 ? -0.990 -9.120 10.667 1.00 94.94 108 HIS A O 1
ATOM 758 N N . SER A 1 109 ? 0.233 -10.900 10.045 1.00 96.62 109 SER A N 1
ATOM 759 C CA . SER A 1 109 ? -0.926 -11.659 9.580 1.00 96.62 109 SER A CA 1
ATOM 760 C C . SER A 1 109 ? -1.905 -11.873 10.737 1.00 96.62 109 SER A C 1
ATOM 762 O O . SER A 1 109 ? -1.496 -12.281 11.825 1.00 96.62 109 SER A O 1
ATOM 764 N N . GLY A 1 110 ? -3.182 -11.579 10.505 1.00 97.00 110 GLY A N 1
ATOM 765 C CA . GLY A 1 110 ? -4.236 -11.632 11.518 1.00 97.00 110 GLY A CA 1
ATOM 766 C C . GLY A 1 110 ? -4.558 -10.292 12.187 1.00 97.00 110 GLY A C 1
ATOM 767 O O . GLY A 1 110 ? -5.638 -10.171 12.767 1.00 97.00 110 GLY A O 1
ATOM 768 N N . ASP A 1 111 ? -3.707 -9.266 12.067 1.00 98.25 111 ASP A N 1
ATOM 769 C CA . ASP A 1 111 ? -4.095 -7.911 12.471 1.00 98.25 111 ASP A CA 1
ATOM 770 C C . ASP A 1 111 ? -5.271 -7.421 11.619 1.00 98.25 111 ASP A C 1
ATOM 772 O O . ASP A 1 111 ? -5.403 -7.777 10.449 1.00 98.25 111 ASP A O 1
ATOM 776 N N . THR A 1 112 ? -6.140 -6.593 12.199 1.00 98.56 112 THR A N 1
ATOM 777 C CA . THR A 1 112 ? -7.288 -6.023 11.481 1.00 98.56 112 THR A CA 1
ATOM 778 C C . THR A 1 112 ? -7.092 -4.524 11.296 1.00 98.56 112 THR A C 1
ATOM 780 O O . THR A 1 112 ? -6.981 -3.792 12.280 1.00 98.56 112 THR A O 1
ATOM 783 N N . VAL A 1 113 ? -7.077 -4.063 10.046 1.00 98.69 113 VAL A N 1
ATOM 784 C CA . VAL A 1 113 ? -6.905 -2.650 9.673 1.00 98.69 113 VAL A CA 1
ATOM 785 C C . VAL A 1 113 ? -8.219 -2.033 9.215 1.00 98.69 113 VAL A C 1
ATOM 787 O O . VAL A 1 113 ? -9.132 -2.737 8.772 1.00 98.69 113 VAL A O 1
ATOM 790 N N . GLN A 1 114 ? -8.317 -0.711 9.320 1.00 98.50 114 GLN A N 1
ATOM 791 C CA . GLN A 1 114 ? -9.467 0.031 8.824 1.00 98.50 114 GLN A CA 1
ATOM 792 C C . GLN A 1 114 ? -9.373 0.224 7.307 1.00 98.50 114 GLN A C 1
ATOM 794 O O . GLN A 1 114 ? -8.365 0.723 6.811 1.00 98.50 114 GLN A O 1
ATOM 799 N N . THR A 1 115 ? -10.443 -0.120 6.587 1.00 98.69 115 THR A N 1
ATOM 800 C CA . THR A 1 115 ? -10.580 0.082 5.131 1.00 98.69 115 THR A CA 1
ATOM 801 C C . THR A 1 115 ? -11.808 0.939 4.824 1.00 98.69 115 THR A C 1
ATOM 803 O O . THR A 1 115 ? -12.661 1.147 5.694 1.00 98.69 115 THR A O 1
ATOM 806 N N . LEU A 1 116 ? -11.947 1.392 3.576 1.00 98.19 116 LEU A N 1
ATOM 807 C CA . LEU A 1 116 ? -13.146 2.110 3.123 1.00 98.19 116 LEU A CA 1
ATOM 808 C C . LEU A 1 116 ? -14.406 1.227 3.120 1.00 98.19 116 LEU A C 1
ATOM 810 O O . LEU A 1 116 ? -15.512 1.747 3.230 1.00 98.19 116 LEU A O 1
ATOM 814 N N . ALA A 1 117 ? -14.261 -0.100 3.039 1.00 98.25 117 ALA A N 1
ATOM 815 C CA . ALA A 1 117 ? -15.361 -1.064 3.158 1.00 98.25 117 ALA A CA 1
ATOM 816 C C . ALA A 1 117 ? -15.520 -1.643 4.583 1.00 98.25 117 ALA A C 1
ATOM 818 O O . ALA A 1 117 ? -16.176 -2.672 4.776 1.00 98.25 117 ALA A O 1
ATOM 819 N N . GLY A 1 118 ? -14.905 -1.005 5.585 1.00 98.19 118 GLY A N 1
ATOM 820 C CA . GLY A 1 118 ? -14.864 -1.466 6.973 1.00 98.19 118 GLY A CA 1
ATOM 821 C C . GLY A 1 118 ? -13.667 -2.377 7.288 1.00 98.19 118 GLY A C 1
ATOM 822 O O . GLY A 1 118 ? -12.811 -2.597 6.436 1.00 98.19 118 GLY A O 1
ATOM 823 N N . PRO A 1 119 ? -13.560 -2.911 8.513 1.00 98.56 119 PRO A N 1
ATOM 824 C CA . PRO A 1 119 ? -12.370 -3.642 8.953 1.00 98.56 119 PRO A CA 1
ATOM 825 C C . PRO A 1 119 ? -12.016 -4.861 8.085 1.00 98.56 119 PRO A C 1
ATOM 827 O O . PRO A 1 119 ? -12.904 -5.634 7.708 1.00 98.56 119 PRO A O 1
ATOM 830 N N . ARG A 1 120 ? -10.726 -5.074 7.792 1.00 98.69 120 ARG A N 1
ATOM 831 C CA . ARG A 1 120 ? -10.221 -6.257 7.067 1.00 98.69 120 ARG A CA 1
ATOM 832 C C . ARG A 1 120 ? -8.931 -6.795 7.675 1.00 98.69 120 ARG A C 1
ATOM 834 O O . ARG A 1 120 ? -8.122 -6.043 8.212 1.00 98.69 120 ARG A O 1
ATOM 841 N N . LEU A 1 121 ? -8.761 -8.113 7.579 1.00 98.50 121 LEU A N 1
ATOM 842 C CA . LEU A 1 121 ? -7.575 -8.807 8.071 1.00 98.50 121 LEU A CA 1
ATOM 843 C C . LEU A 1 121 ? -6.388 -8.579 7.138 1.00 98.50 121 LEU A C 1
ATOM 845 O O . LEU A 1 121 ? -6.516 -8.696 5.918 1.00 98.50 121 LEU A O 1
ATOM 849 N N . VAL A 1 122 ? -5.224 -8.340 7.726 1.00 98.56 122 VAL A N 1
ATOM 850 C CA . VAL A 1 122 ? -3.931 -8.422 7.054 1.00 98.56 122 VAL A CA 1
ATOM 851 C C . VAL A 1 122 ? -3.613 -9.897 6.835 1.00 98.56 122 VAL A C 1
ATOM 853 O O . VAL A 1 122 ? -3.569 -10.683 7.779 1.00 98.56 122 VAL A O 1
ATOM 856 N N . VAL A 1 123 ? -3.381 -10.284 5.583 1.00 97.94 123 VAL A N 1
ATOM 857 C CA . VAL A 1 123 ? -2.944 -11.640 5.212 1.00 97.94 123 VAL A CA 1
ATOM 858 C C . VAL A 1 123 ? -1.425 -11.721 5.193 1.00 97.94 123 VAL A C 1
ATOM 860 O O . VAL A 1 123 ? -0.853 -12.708 5.656 1.00 97.94 123 VAL A O 1
ATOM 863 N N . GLY A 1 124 ? -0.754 -10.674 4.717 1.00 97.25 124 GLY A N 1
ATOM 864 C CA . GLY A 1 124 ? 0.700 -10.619 4.731 1.00 97.25 124 GLY A CA 1
ATOM 865 C C . GLY A 1 124 ? 1.249 -9.221 4.501 1.00 97.25 124 GLY A C 1
ATOM 866 O O . GLY A 1 124 ? 0.654 -8.407 3.798 1.00 97.25 124 GLY A O 1
ATOM 867 N N . LEU A 1 125 ? 2.427 -8.971 5.066 1.00 97.44 125 LEU A N 1
ATOM 868 C CA . LEU A 1 125 ? 3.238 -7.805 4.744 1.00 97.44 125 LEU A CA 1
ATOM 869 C C . LEU A 1 125 ? 4.293 -8.164 3.708 1.00 97.44 125 LEU A C 1
ATOM 871 O O . LEU A 1 125 ? 4.946 -9.197 3.814 1.00 97.44 125 LEU A O 1
ATOM 875 N N . LEU A 1 126 ? 4.510 -7.283 2.744 1.00 97.06 126 LEU A N 1
ATOM 876 C CA . LEU A 1 126 ? 5.639 -7.324 1.829 1.00 97.06 126 LEU A CA 1
ATOM 877 C C . LEU A 1 126 ? 6.671 -6.293 2.283 1.00 97.06 126 LEU A C 1
ATOM 879 O O . LEU A 1 126 ? 6.383 -5.099 2.296 1.00 97.06 126 LEU A O 1
ATOM 883 N N . ARG A 1 127 ? 7.884 -6.740 2.604 1.00 96.50 127 ARG A N 1
ATOM 884 C CA . ARG A 1 127 ? 9.014 -5.887 2.982 1.00 96.50 127 ARG A CA 1
ATOM 885 C C . ARG A 1 127 ? 10.018 -5.815 1.839 1.00 96.50 127 ARG A C 1
ATOM 887 O O . ARG A 1 127 ? 10.517 -6.837 1.374 1.00 96.50 127 ARG A O 1
ATOM 894 N N . THR A 1 128 ? 10.360 -4.599 1.429 1.00 94.94 128 THR A N 1
ATOM 895 C CA . THR A 1 128 ? 11.355 -4.332 0.384 1.00 94.94 128 THR A CA 1
ATOM 896 C C . THR A 1 128 ? 12.437 -3.409 0.919 1.00 94.94 128 THR A C 1
ATOM 898 O O . THR A 1 128 ? 12.131 -2.324 1.402 1.00 94.94 128 THR A O 1
ATOM 901 N N . PHE A 1 129 ? 13.708 -3.794 0.813 1.00 92.94 129 PHE A N 1
ATOM 902 C CA . PHE A 1 129 ? 14.800 -2.849 1.055 1.00 92.94 129 PHE A CA 1
ATOM 903 C C . PHE A 1 129 ? 15.083 -2.058 -0.225 1.00 92.94 129 PHE A C 1
ATOM 905 O O . PHE A 1 129 ? 15.285 -2.651 -1.287 1.00 92.94 129 PHE A O 1
ATOM 912 N N . VAL A 1 130 ? 15.103 -0.731 -0.129 1.00 92.56 130 VAL A N 1
ATOM 913 C CA . VAL A 1 130 ? 15.345 0.176 -1.256 1.00 92.56 130 VAL A CA 1
ATOM 914 C C . VAL A 1 130 ? 16.528 1.095 -0.971 1.00 92.56 130 VAL A C 1
ATOM 916 O O . VAL A 1 130 ? 16.822 1.414 0.181 1.00 92.56 130 VAL A O 1
ATOM 919 N N . HIS A 1 131 ? 17.208 1.526 -2.032 1.00 91.69 131 HIS A N 1
ATOM 920 C CA . HIS A 1 131 ? 18.348 2.434 -1.957 1.00 91.69 131 HIS A CA 1
ATOM 921 C C . HIS A 1 131 ? 18.091 3.647 -2.848 1.00 91.69 131 HIS A C 1
ATOM 923 O O . HIS A 1 131 ? 17.759 3.471 -4.020 1.00 91.69 131 HIS A O 1
ATOM 929 N N . SER A 1 132 ? 18.232 4.854 -2.297 1.00 91.94 132 SER A N 1
ATOM 930 C CA . SER A 1 132 ? 18.008 6.127 -3.000 1.00 91.94 132 SER A CA 1
ATOM 931 C C . SER A 1 132 ? 16.688 6.172 -3.786 1.00 91.94 132 SER A C 1
ATOM 933 O O . SER A 1 132 ? 16.629 6.708 -4.890 1.00 91.94 132 SER A O 1
ATOM 935 N N . ASN A 1 133 ? 15.626 5.578 -3.237 1.00 92.12 133 ASN A N 1
ATOM 936 C CA . ASN A 1 133 ? 14.319 5.528 -3.883 1.00 92.12 133 ASN A CA 1
ATOM 937 C C . ASN A 1 133 ? 13.547 6.822 -3.629 1.00 92.12 133 ASN A C 1
ATOM 939 O O . ASN A 1 133 ? 13.607 7.377 -2.533 1.00 92.12 133 ASN A O 1
ATOM 943 N N . VAL A 1 134 ? 12.797 7.286 -4.626 1.00 92.12 134 VAL A N 1
ATOM 944 C CA . VAL A 1 134 ? 12.013 8.519 -4.514 1.00 92.12 134 VAL A CA 1
ATOM 945 C C . VAL A 1 134 ? 10.749 8.269 -3.694 1.00 92.12 134 VAL A C 1
ATOM 947 O O . VAL A 1 134 ? 9.851 7.535 -4.120 1.00 92.12 134 VAL A O 1
ATOM 950 N N . LEU A 1 135 ? 10.675 8.904 -2.527 1.00 94.44 135 LEU A N 1
ATOM 951 C CA . LEU A 1 135 ? 9.480 8.975 -1.693 1.00 94.44 135 LEU A CA 1
ATOM 952 C C . LEU A 1 135 ? 8.960 10.414 -1.645 1.00 94.44 135 LEU A C 1
ATOM 954 O O . LEU A 1 135 ? 9.695 11.388 -1.795 1.00 94.44 135 LEU A O 1
ATOM 958 N N . CYS A 1 136 ? 7.665 10.529 -1.420 1.00 94.31 136 CYS A N 1
ATOM 959 C CA . CYS A 1 136 ? 6.913 11.758 -1.293 1.00 94.31 136 CYS A CA 1
ATOM 960 C C . CYS A 1 136 ? 6.459 11.893 0.157 1.00 94.31 136 CYS A C 1
ATOM 962 O O . CYS A 1 136 ? 5.968 10.928 0.744 1.00 94.31 136 CYS A O 1
ATOM 964 N N . ARG A 1 137 ? 6.623 13.086 0.728 1.00 92.94 137 ARG A N 1
ATOM 965 C CA . ARG A 1 137 ? 6.057 13.432 2.034 1.00 92.94 137 ARG A CA 1
ATOM 966 C C . ARG A 1 137 ? 4.608 13.843 1.829 1.00 92.94 137 ARG A C 1
ATOM 968 O O . ARG A 1 137 ? 4.353 14.797 1.094 1.00 92.94 137 ARG A O 1
ATOM 975 N N . LEU A 1 138 ? 3.691 13.095 2.428 1.00 89.94 138 LEU A N 1
ATOM 976 C CA . LEU A 1 138 ? 2.261 13.359 2.417 1.00 89.94 138 LEU A CA 1
ATOM 977 C C . LEU A 1 138 ? 1.770 13.548 3.850 1.00 89.94 138 LEU A C 1
ATOM 979 O O . LEU A 1 138 ? 2.063 12.735 4.725 1.00 89.94 138 LEU A O 1
ATOM 983 N N . GLY A 1 139 ? 0.985 14.601 4.063 1.00 73.88 139 GLY A N 1
ATOM 984 C CA . GLY A 1 139 ? 0.496 14.959 5.390 1.00 73.88 139 GLY A CA 1
ATOM 985 C C . GLY A 1 139 ? 1.537 15.677 6.253 1.00 73.88 139 GLY A C 1
ATOM 986 O O . GLY A 1 139 ? 2.725 15.679 5.948 1.00 73.88 139 GLY A O 1
ATOM 987 N N . GLY A 1 140 ? 1.012 16.322 7.293 1.00 53.41 140 GLY A N 1
ATOM 988 C CA . GLY A 1 140 ? 1.692 17.176 8.268 1.00 53.41 140 GLY A CA 1
ATOM 989 C C . GLY A 1 140 ? 0.728 17.531 9.409 1.00 53.41 140 GLY A C 1
ATOM 990 O O . GLY A 1 140 ? 0.600 18.698 9.775 1.00 53.41 140 GLY A O 1
ATOM 991 N N . SER A 1 141 ? -0.034 16.542 9.898 1.00 51.81 141 SER A N 1
ATOM 992 C CA . SER A 1 141 ? -0.746 16.665 11.179 1.00 51.81 141 SER A CA 1
ATOM 993 C C . SER A 1 141 ? 0.255 16.550 12.339 1.00 51.81 141 SER A C 1
ATOM 995 O O . SER A 1 141 ? 1.434 16.279 12.108 1.00 51.81 141 SER A O 1
ATOM 997 N N . GLU A 1 142 ? -0.193 16.777 13.580 1.00 52.16 142 GLU A N 1
ATOM 998 C CA . GLU A 1 142 ? 0.665 16.851 14.782 1.00 52.16 142 GLU A CA 1
ATOM 999 C C . GLU A 1 142 ? 1.618 15.647 14.978 1.00 52.16 142 GLU A C 1
ATOM 1001 O O . GLU A 1 142 ? 2.645 15.793 15.638 1.00 52.16 142 GLU A O 1
ATOM 1006 N N . ASP A 1 143 ? 1.337 14.506 14.337 1.00 57.81 143 ASP A N 1
ATOM 1007 C CA . ASP A 1 143 ? 2.107 13.258 14.419 1.00 57.81 143 ASP A CA 1
ATOM 1008 C C . ASP A 1 143 ? 3.193 13.081 13.325 1.00 57.81 143 ASP A C 1
ATOM 1010 O O . ASP A 1 143 ? 3.930 12.091 13.338 1.00 57.81 143 ASP A O 1
ATOM 1014 N N . GLY A 1 144 ? 3.343 14.037 12.398 1.00 71.44 144 GLY A N 1
ATOM 1015 C CA . GLY A 1 144 ? 4.427 14.090 11.402 1.00 71.44 144 GLY A CA 1
ATOM 1016 C C . GLY A 1 144 ? 4.080 13.611 9.982 1.00 71.44 144 GLY A C 1
ATOM 1017 O O . GLY A 1 144 ? 2.967 13.178 9.688 1.00 71.44 144 GLY A O 1
ATOM 1018 N N . ASP A 1 145 ? 5.053 13.726 9.070 1.00 84.19 145 ASP A N 1
ATOM 1019 C CA . ASP A 1 145 ? 4.878 13.386 7.649 1.00 84.19 145 ASP A CA 1
ATOM 1020 C C . ASP A 1 145 ? 4.847 11.865 7.414 1.00 84.19 145 ASP A C 1
ATOM 1022 O O . ASP A 1 145 ? 5.735 11.132 7.864 1.00 84.19 145 ASP A O 1
ATOM 1026 N N . VAL A 1 146 ? 3.925 11.392 6.572 1.00 91.06 146 VAL A N 1
ATOM 1027 C CA . VAL A 1 146 ? 3.965 10.027 6.029 1.00 91.06 146 VAL A CA 1
ATOM 1028 C C . VAL A 1 146 ? 4.806 10.023 4.757 1.00 91.06 146 VAL A C 1
ATOM 1030 O O . VAL A 1 146 ? 4.538 10.758 3.808 1.00 91.06 146 VAL A O 1
ATOM 1033 N N . MET A 1 147 ? 5.824 9.164 4.700 1.00 94.38 147 MET A N 1
ATOM 1034 C CA . MET A 1 147 ? 6.619 8.981 3.486 1.00 94.38 147 MET A CA 1
ATOM 1035 C C . MET A 1 147 ? 6.070 7.820 2.652 1.00 94.38 147 MET A C 1
ATOM 1037 O O . MET A 1 147 ? 6.056 6.667 3.089 1.00 94.38 147 MET A O 1
ATOM 1041 N N . VAL A 1 148 ? 5.664 8.124 1.424 1.00 95.06 148 VAL A N 1
ATOM 1042 C CA . VAL A 1 148 ? 5.016 7.188 0.498 1.00 95.06 148 VAL A CA 1
ATOM 1043 C C . VAL A 1 148 ? 5.798 7.147 -0.808 1.00 95.06 148 VAL A C 1
ATOM 1045 O O . VAL A 1 148 ? 6.248 8.184 -1.286 1.00 95.06 148 VAL A O 1
ATOM 1048 N N . SER A 1 149 ? 5.992 5.978 -1.422 1.00 94.62 149 SER A N 1
ATOM 1049 C CA . SER A 1 149 ? 6.646 5.917 -2.737 1.00 94.62 149 SER A CA 1
ATOM 1050 C C . SER A 1 149 ? 5.861 6.726 -3.776 1.00 94.62 149 SER A C 1
ATOM 1052 O O . SER A 1 149 ? 4.633 6.679 -3.783 1.00 94.62 149 SER A O 1
ATOM 1054 N N . ALA A 1 150 ? 6.568 7.413 -4.675 1.00 93.31 150 ALA A N 1
ATOM 1055 C CA . ALA A 1 150 ? 6.004 8.351 -5.653 1.00 93.31 150 ALA A CA 1
ATOM 1056 C C . ALA A 1 150 ? 4.785 7.842 -6.448 1.00 93.31 150 ALA A C 1
ATOM 1058 O O . ALA A 1 150 ? 3.927 8.643 -6.808 1.00 93.31 150 ALA A O 1
ATOM 1059 N N . TRP A 1 151 ? 4.719 6.531 -6.700 1.00 92.06 151 TRP A N 1
ATOM 1060 C CA . TRP A 1 151 ? 3.729 5.871 -7.559 1.00 92.06 151 TRP A CA 1
ATOM 1061 C C . TRP A 1 151 ? 2.800 4.910 -6.801 1.00 92.06 151 TRP A C 1
ATOM 1063 O O . TRP A 1 151 ? 2.170 4.059 -7.416 1.00 92.06 151 TRP A O 1
ATOM 1073 N N . HIS A 1 152 ? 2.719 5.005 -5.471 1.00 94.00 152 HIS A N 1
ATOM 1074 C CA . HIS A 1 152 ? 1.732 4.248 -4.696 1.00 94.00 152 HIS A CA 1
ATOM 1075 C C . HIS A 1 152 ? 0.380 4.973 -4.749 1.00 94.00 152 HIS A C 1
ATOM 1077 O O . HIS A 1 152 ? 0.338 6.127 -4.338 1.00 94.00 152 HIS A O 1
ATOM 1083 N N . PRO A 1 153 ? -0.719 4.354 -5.210 1.00 95.62 153 PRO A N 1
ATOM 1084 C CA . PRO A 1 153 ? -2.019 5.019 -5.256 1.00 95.62 153 PRO A CA 1
ATOM 1085 C C . PRO A 1 153 ? -2.519 5.426 -3.866 1.00 95.62 153 PRO A C 1
ATOM 1087 O O . PRO A 1 153 ? -2.651 4.583 -2.976 1.00 95.62 153 PRO A O 1
ATOM 1090 N N . VAL A 1 154 ? -2.840 6.707 -3.695 1.00 96.19 154 VAL A N 1
ATOM 1091 C CA . VAL A 1 154 ? -3.380 7.261 -2.448 1.00 96.19 154 VAL A CA 1
ATOM 1092 C C . VAL A 1 154 ? -4.634 8.092 -2.693 1.00 96.19 154 VAL A C 1
ATOM 1094 O O . VAL A 1 154 ? -4.872 8.568 -3.804 1.00 96.19 154 VAL A O 1
ATOM 1097 N N . SER A 1 155 ? -5.416 8.303 -1.638 1.00 95.94 155 SER A N 1
ATOM 1098 C CA . SER A 1 155 ? -6.589 9.171 -1.637 1.00 95.94 155 SER A CA 1
ATOM 1099 C C . SER A 1 155 ? -6.740 9.889 -0.292 1.00 95.94 155 SER A C 1
ATOM 1101 O O . SER A 1 155 ? -6.498 9.306 0.763 1.00 95.94 155 SER A O 1
ATOM 1103 N N . LEU A 1 156 ? -7.130 11.166 -0.321 1.00 93.69 156 LEU A N 1
ATOM 1104 C CA . LEU A 1 156 ? -7.391 11.968 0.886 1.00 93.69 156 LEU A CA 1
ATOM 1105 C C . LEU A 1 156 ? -8.856 11.890 1.337 1.00 93.69 156 LEU A C 1
ATOM 1107 O O . LEU A 1 156 ? -9.158 12.109 2.504 1.00 93.69 156 LEU A O 1
ATOM 1111 N N . ASP A 1 157 ? -9.766 11.586 0.416 1.00 94.12 157 ASP A N 1
ATOM 1112 C CA . ASP A 1 157 ? -11.215 11.553 0.636 1.00 94.12 157 ASP A CA 1
ATOM 1113 C C . ASP A 1 157 ? -11.812 10.143 0.479 1.00 94.12 157 ASP A C 1
ATOM 1115 O O . ASP A 1 157 ? -12.990 9.927 0.753 1.00 94.12 157 ASP A O 1
ATOM 1119 N N . GLY A 1 158 ? -11.001 9.173 0.048 1.00 94.56 158 GLY A N 1
ATOM 1120 C CA . GLY A 1 158 ? -11.419 7.808 -0.266 1.00 94.56 158 GLY A CA 1
ATOM 1121 C C . GLY A 1 158 ? -12.095 7.657 -1.633 1.00 94.56 158 GLY A C 1
ATOM 1122 O O . GLY A 1 158 ? -12.456 6.541 -2.010 1.00 94.56 158 GLY A O 1
ATOM 1123 N N . ALA A 1 159 ? -12.253 8.746 -2.388 1.00 93.81 159 ALA A N 1
ATOM 1124 C CA . ALA A 1 159 ? -12.959 8.785 -3.663 1.00 93.81 159 ALA A CA 1
ATOM 1125 C C . ALA A 1 159 ? -12.017 9.120 -4.825 1.00 93.81 159 ALA A C 1
ATOM 1127 O O . ALA A 1 159 ? -11.943 8.362 -5.792 1.00 93.81 159 ALA A O 1
ATOM 1128 N N . ALA A 1 160 ? -11.266 10.218 -4.725 1.00 94.56 160 ALA A N 1
ATOM 1129 C CA . ALA A 1 160 ? -10.306 10.641 -5.731 1.00 94.56 160 ALA A CA 1
ATOM 1130 C C . ALA A 1 160 ? -8.936 10.010 -5.456 1.00 94.56 160 ALA A C 1
ATOM 1132 O O . ALA A 1 160 ? -8.311 10.260 -4.421 1.00 94.56 160 ALA A O 1
ATOM 1133 N N . TRP A 1 161 ? -8.466 9.192 -6.396 1.00 95.25 161 TRP A N 1
ATOM 1134 C CA . TRP A 1 161 ? -7.188 8.491 -6.300 1.00 95.25 161 TRP A CA 1
ATOM 1135 C C . TRP A 1 161 ? -6.128 9.168 -7.159 1.00 95.25 161 TRP A C 1
ATOM 1137 O O . TRP A 1 161 ? -6.375 9.543 -8.304 1.00 95.25 161 TRP A O 1
ATOM 1147 N N . CYS A 1 162 ? -4.926 9.316 -6.614 1.00 95.00 162 CYS A N 1
ATOM 1148 C CA . CYS A 1 162 ? -3.805 9.940 -7.304 1.00 95.00 162 CYS A CA 1
ATOM 1149 C C . CYS A 1 162 ? -2.466 9.344 -6.854 1.00 95.00 162 CYS A C 1
ATOM 1151 O O . CYS A 1 162 ? -2.395 8.535 -5.927 1.00 95.00 162 CYS A O 1
ATOM 1153 N N . PHE A 1 163 ? -1.391 9.747 -7.529 1.00 94.81 163 PHE A N 1
ATOM 1154 C CA . PHE A 1 163 ? -0.034 9.390 -7.138 1.00 94.81 163 PHE A CA 1
ATOM 1155 C C . PHE A 1 163 ? 0.596 10.491 -6.271 1.00 94.81 163 PHE A C 1
ATOM 1157 O O . PHE A 1 163 ? 0.477 11.669 -6.618 1.00 94.81 163 PHE A O 1
ATOM 1164 N N . PRO A 1 164 ? 1.325 10.140 -5.193 1.00 94.06 164 PRO A N 1
ATOM 1165 C CA . PRO A 1 164 ? 1.985 11.082 -4.293 1.00 94.06 164 PRO A CA 1
ATOM 1166 C C . PRO A 1 164 ? 2.875 12.107 -4.994 1.00 94.06 164 PRO A C 1
ATOM 1168 O O . PRO A 1 164 ? 2.942 13.255 -4.563 1.00 94.06 164 PRO A O 1
ATOM 1171 N N . VAL A 1 165 ? 3.527 11.727 -6.096 1.00 92.31 165 VAL A N 1
ATOM 1172 C CA . VAL A 1 165 ? 4.368 12.638 -6.891 1.00 92.31 165 VAL A CA 1
ATOM 1173 C C . VAL A 1 165 ? 3.594 13.819 -7.482 1.00 92.31 165 VAL A C 1
ATOM 1175 O O . VAL A 1 165 ? 4.185 14.857 -7.753 1.00 92.31 165 VAL A O 1
ATOM 1178 N N . HIS A 1 166 ? 2.275 13.696 -7.644 1.00 91.94 166 HIS A N 1
ATOM 1179 C CA . HIS A 1 166 ? 1.406 14.786 -8.092 1.00 91.94 166 HIS A CA 1
ATOM 1180 C C . HIS A 1 166 ? 0.919 15.678 -6.940 1.00 91.94 166 HIS A C 1
ATOM 1182 O O . HIS A 1 166 ? 0.334 16.727 -7.193 1.00 91.94 166 HIS A O 1
ATOM 1188 N N . LEU A 1 167 ? 1.140 15.269 -5.688 1.00 89.31 167 LEU A N 1
ATOM 1189 C CA . LEU A 1 167 ? 0.680 15.976 -4.490 1.00 89.31 167 LEU A CA 1
ATOM 1190 C C . LEU A 1 167 ? 1.793 16.747 -3.773 1.00 89.31 167 LEU A C 1
ATOM 1192 O O . LEU A 1 167 ? 1.502 17.592 -2.930 1.00 89.31 167 LEU A O 1
ATOM 1196 N N . THR A 1 168 ? 3.062 16.454 -4.068 1.00 85.81 168 THR A N 1
ATOM 1197 C CA . THR A 1 168 ? 4.211 17.084 -3.410 1.00 85.81 168 THR A CA 1
ATOM 1198 C C . THR A 1 168 ? 5.181 17.691 -4.413 1.00 85.81 168 THR A C 1
ATOM 1200 O O . THR A 1 168 ? 5.373 17.175 -5.511 1.00 85.81 168 THR A O 1
ATOM 1203 N N . PHE A 1 169 ? 5.849 18.766 -4.001 1.00 78.81 169 PHE A N 1
ATOM 1204 C CA . PHE A 1 169 ? 6.891 19.434 -4.783 1.00 78.81 169 PHE A CA 1
ATOM 1205 C C . PHE A 1 169 ? 8.307 19.126 -4.273 1.00 78.81 169 PHE A C 1
ATOM 1207 O O . PHE A 1 169 ? 9.287 19.549 -4.882 1.00 78.81 169 PHE A O 1
ATOM 1214 N N . THR A 1 170 ? 8.434 18.391 -3.163 1.00 83.62 170 THR A N 1
ATOM 1215 C CA . THR A 1 170 ? 9.709 18.116 -2.482 1.00 83.62 170 THR A CA 1
ATOM 1216 C C . THR A 1 170 ? 9.916 16.611 -2.267 1.00 83.62 170 THR A C 1
ATOM 1218 O O . THR A 1 170 ? 9.888 16.123 -1.133 1.00 83.62 170 THR A O 1
ATOM 1221 N N . PRO A 1 171 ? 10.126 15.833 -3.349 1.00 86.88 171 PRO A N 1
ATOM 1222 C CA . PRO A 1 171 ? 10.476 14.424 -3.220 1.00 86.88 171 PRO A CA 1
ATOM 1223 C C . PRO A 1 171 ? 11.787 14.254 -2.442 1.00 86.88 171 PRO A C 1
ATOM 1225 O O . PRO A 1 171 ? 12.722 15.044 -2.579 1.00 86.88 171 PRO A O 1
ATOM 1228 N N . VAL A 1 172 ? 11.872 13.188 -1.651 1.00 91.38 172 VAL A N 1
ATOM 1229 C CA . VAL A 1 172 ? 13.065 12.820 -0.884 1.00 91.38 172 VAL A CA 1
ATOM 1230 C C . VAL A 1 172 ? 13.648 11.509 -1.390 1.00 91.38 172 VAL A C 1
ATOM 1232 O O . VAL A 1 172 ? 12.922 10.585 -1.757 1.00 91.38 172 VAL A O 1
ATOM 1235 N N . LEU A 1 173 ? 14.977 11.417 -1.385 1.00 93.81 173 LEU A N 1
ATOM 1236 C CA . LEU A 1 173 ? 15.668 10.152 -1.603 1.00 93.81 173 LEU A CA 1
ATOM 1237 C C . LEU A 1 173 ? 15.713 9.381 -0.287 1.00 93.81 173 LEU A C 1
ATOM 1239 O O . LEU A 1 173 ? 16.232 9.871 0.715 1.00 93.81 173 LEU A O 1
ATOM 1243 N N . TYR A 1 174 ? 15.168 8.173 -0.302 1.00 93.50 174 TYR A N 1
ATOM 1244 C CA . TYR A 1 174 ? 15.062 7.304 0.859 1.00 93.50 174 TYR A CA 1
ATOM 1245 C C . TYR A 1 174 ? 15.867 6.020 0.654 1.00 93.50 174 TYR A C 1
ATOM 1247 O O . TYR A 1 174 ? 15.753 5.349 -0.376 1.00 93.50 174 TYR A O 1
ATOM 1255 N N . THR A 1 175 ? 16.638 5.653 1.676 1.00 94.44 175 THR A N 1
ATOM 1256 C CA . THR A 1 175 ? 17.313 4.357 1.783 1.00 94.44 175 THR A CA 1
ATOM 1257 C C . THR A 1 175 ? 16.843 3.681 3.059 1.00 94.44 175 THR A C 1
ATOM 1259 O O . THR A 1 175 ? 16.996 4.233 4.146 1.00 94.44 175 THR A O 1
ATOM 1262 N N . GLY A 1 176 ? 16.274 2.487 2.936 1.00 95.00 176 GLY A N 1
ATOM 1263 C CA . GLY A 1 176 ? 15.692 1.771 4.065 1.00 95.00 176 GLY A CA 1
ATOM 1264 C C . GLY A 1 176 ? 14.647 0.750 3.637 1.00 95.00 176 GLY A C 1
ATOM 1265 O O . GLY A 1 176 ? 14.542 0.394 2.464 1.00 95.00 176 GLY A O 1
ATOM 1266 N N . ASN A 1 177 ? 13.866 0.269 4.604 1.00 95.56 177 ASN A N 1
ATOM 1267 C CA . ASN A 1 177 ? 12.773 -0.658 4.330 1.00 95.56 177 ASN A CA 1
ATOM 1268 C C . ASN A 1 177 ? 11.504 0.113 3.963 1.00 95.56 177 ASN A C 1
ATOM 1270 O O . ASN A 1 177 ? 11.110 1.046 4.662 1.00 95.56 177 ASN A O 1
ATOM 1274 N N . VAL A 1 178 ? 10.839 -0.333 2.908 1.00 96.56 178 VAL A N 1
ATOM 1275 C CA . VAL A 1 178 ? 9.481 0.068 2.559 1.00 96.56 178 VAL A CA 1
ATOM 1276 C C . VAL A 1 178 ? 8.569 -1.153 2.597 1.00 96.56 178 VAL A C 1
ATOM 1278 O O . VAL A 1 178 ? 9.014 -2.284 2.378 1.00 96.56 178 VAL A O 1
ATOM 1281 N N . TYR A 1 179 ? 7.299 -0.922 2.896 1.00 97.56 179 TYR A N 1
ATOM 1282 C CA . TYR A 1 179 ? 6.321 -1.961 3.166 1.00 97.56 179 TYR A CA 1
ATOM 1283 C C . TYR A 1 179 ? 5.082 -1.776 2.297 1.00 97.56 179 TYR A C 1
ATOM 1285 O O . TYR A 1 179 ? 4.657 -0.657 2.013 1.00 97.56 179 TYR A O 1
ATOM 1293 N N . SER A 1 180 ? 4.499 -2.887 1.877 1.00 96.38 180 SER A N 1
ATOM 1294 C CA . SER A 1 180 ? 3.145 -2.954 1.334 1.00 96.38 180 SER A CA 1
ATOM 1295 C C . SER A 1 180 ? 2.414 -4.094 2.030 1.00 96.38 180 SER A C 1
ATOM 1297 O O . SER A 1 180 ? 3.049 -4.924 2.681 1.00 96.38 180 SER A O 1
ATOM 1299 N N . MET A 1 181 ? 1.096 -4.152 1.920 1.00 96.19 181 MET A N 1
ATOM 1300 C CA . MET A 1 181 ? 0.313 -5.191 2.584 1.00 96.19 181 MET A CA 1
ATOM 1301 C C . MET A 1 181 ? -0.695 -5.814 1.643 1.00 96.19 181 MET A C 1
ATOM 1303 O O . MET A 1 181 ? -1.184 -5.167 0.721 1.00 96.19 181 MET A O 1
ATOM 1307 N N . LEU A 1 182 ? -0.988 -7.079 1.898 1.00 98.25 182 LEU A N 1
ATOM 1308 C CA . LEU A 1 182 ? -2.051 -7.841 1.276 1.00 98.25 182 LEU A CA 1
ATOM 1309 C C . LEU A 1 182 ? -3.138 -8.062 2.327 1.00 98.25 182 LEU A C 1
ATOM 1311 O O . LEU A 1 182 ? -2.850 -8.572 3.414 1.00 98.25 182 LEU A O 1
ATOM 1315 N N . LEU A 1 183 ? -4.369 -7.680 2.004 1.00 98.62 183 LEU A N 1
ATOM 1316 C CA . LEU A 1 183 ? -5.532 -7.895 2.861 1.00 98.62 183 LEU A CA 1
ATOM 1317 C C . LEU A 1 183 ? -6.249 -9.193 2.482 1.00 98.62 183 LEU A C 1
ATOM 1319 O O . LEU A 1 183 ? -5.901 -9.852 1.502 1.00 98.62 183 LEU A O 1
ATOM 1323 N N . VAL A 1 184 ? -7.224 -9.611 3.283 1.00 98.44 184 VAL A N 1
ATOM 1324 C CA . VAL A 1 184 ? -8.079 -10.757 2.949 1.00 98.44 184 VAL A CA 1
ATOM 1325 C C . VAL A 1 184 ? -8.833 -10.506 1.643 1.00 98.44 184 VAL A C 1
ATOM 1327 O O . VAL A 1 184 ? -9.239 -9.381 1.360 1.00 98.44 184 VAL A O 1
ATOM 1330 N N . ALA A 1 185 ? -8.994 -11.558 0.837 1.00 97.88 185 ALA A N 1
ATOM 1331 C CA . ALA A 1 185 ? -9.694 -11.485 -0.437 1.00 97.88 185 ALA A CA 1
ATOM 1332 C C . ALA A 1 185 ? -11.108 -10.917 -0.256 1.00 97.88 185 ALA A C 1
ATOM 1334 O O . ALA A 1 185 ? -11.864 -11.350 0.615 1.00 97.88 185 ALA A O 1
ATOM 1335 N N . ASP A 1 186 ? -11.463 -9.975 -1.119 1.00 98.00 186 ASP A N 1
ATOM 1336 C CA . ASP A 1 186 ? -12.762 -9.314 -1.147 1.00 98.00 186 ASP A CA 1
ATOM 1337 C C . ASP A 1 186 ? -13.038 -8.867 -2.588 1.00 98.00 186 ASP A C 1
ATOM 1339 O O . ASP A 1 186 ? -12.102 -8.541 -3.324 1.00 98.00 186 ASP A O 1
ATOM 1343 N N . GLY A 1 187 ? -14.305 -8.891 -3.001 1.00 95.81 187 GLY A N 1
ATOM 1344 C CA . GLY A 1 187 ? -14.719 -8.477 -4.343 1.00 95.81 187 GLY A CA 1
ATOM 1345 C C . GLY A 1 187 ? -14.770 -6.958 -4.527 1.00 95.81 187 GLY A C 1
ATOM 1346 O O . GLY A 1 187 ? -14.834 -6.486 -5.659 1.00 95.81 187 GLY A O 1
ATOM 1347 N N . SER A 1 188 ? -14.753 -6.186 -3.438 1.00 97.50 188 SER A N 1
ATOM 1348 C CA . SER A 1 188 ? -14.771 -4.726 -3.475 1.00 97.50 188 SER A CA 1
ATOM 1349 C C . SER A 1 188 ? -13.354 -4.143 -3.462 1.00 97.50 188 SER A C 1
ATOM 1351 O O . SER A 1 188 ? -12.621 -4.370 -2.498 1.00 97.50 188 SER A O 1
ATOM 1353 N N . PRO A 1 189 ? -12.975 -3.284 -4.428 1.00 96.94 189 PRO A N 1
ATOM 1354 C CA . PRO A 1 189 ? -11.717 -2.539 -4.362 1.00 96.94 189 PRO A CA 1
ATOM 1355 C C . PRO A 1 189 ? -11.575 -1.665 -3.111 1.00 96.94 189 PRO A C 1
ATOM 1357 O O . PRO A 1 189 ? -10.466 -1.405 -2.657 1.00 96.94 189 PRO A O 1
ATOM 1360 N N . LEU A 1 190 ? -12.693 -1.226 -2.522 1.00 97.94 190 LEU A N 1
ATOM 1361 C CA . LEU A 1 190 ? -12.698 -0.424 -1.294 1.00 97.94 190 LEU A CA 1
ATOM 1362 C C . LEU A 1 190 ? -12.304 -1.231 -0.049 1.00 97.94 190 LEU A C 1
ATOM 1364 O O . LEU A 1 190 ? -11.897 -0.638 0.945 1.00 97.94 190 LEU A O 1
ATOM 1368 N N . ALA A 1 191 ? -12.420 -2.561 -0.093 1.00 98.44 191 ALA A N 1
ATOM 1369 C CA . ALA A 1 191 ? -11.936 -3.450 0.962 1.00 98.44 191 ALA A CA 1
ATOM 1370 C C . ALA A 1 191 ? -10.421 -3.693 0.879 1.00 98.44 191 ALA A C 1
ATOM 1372 O O . ALA A 1 191 ? -9.825 -4.190 1.830 1.00 98.44 191 ALA A O 1
ATOM 1373 N N . HIS A 1 192 ? -9.797 -3.309 -0.237 1.00 98.25 192 HIS A N 1
ATOM 1374 C CA . HIS A 1 192 ? -8.354 -3.373 -0.473 1.00 98.25 192 HIS A CA 1
ATOM 1375 C C . HIS A 1 192 ? -7.707 -1.996 -0.355 1.00 98.25 192 HIS A C 1
ATOM 1377 O O . HIS A 1 192 ? -6.849 -1.588 -1.142 1.00 98.25 192 HIS A O 1
ATOM 1383 N N . THR A 1 193 ? -8.166 -1.245 0.636 1.00 98.31 193 THR A N 1
ATOM 1384 C CA . THR A 1 193 ? -7.588 0.033 1.033 1.00 98.31 193 THR A CA 1
ATOM 1385 C C . THR A 1 193 ? -7.272 -0.013 2.512 1.00 98.31 193 THR A C 1
ATOM 1387 O O . THR A 1 193 ? -7.820 -0.833 3.242 1.00 98.31 193 THR A O 1
ATOM 1390 N N . PHE A 1 194 ? -6.383 0.848 2.978 1.00 98.12 194 PHE A N 1
ATOM 1391 C CA . PHE A 1 194 ? -6.093 0.943 4.400 1.00 98.12 194 PHE A CA 1
ATOM 1392 C C . PHE A 1 194 ? -5.752 2.375 4.789 1.00 98.12 194 PHE A C 1
ATOM 1394 O O . PHE A 1 194 ? -5.203 3.139 3.988 1.00 98.12 194 PHE A O 1
ATOM 1401 N N . LEU A 1 195 ? -6.133 2.743 6.009 1.00 97.50 195 LEU A N 1
ATOM 1402 C CA . LEU A 1 195 ? -5.965 4.093 6.529 1.00 97.50 195 LEU A CA 1
ATOM 1403 C C . LEU A 1 195 ? -4.591 4.264 7.183 1.00 97.50 195 LEU A C 1
ATOM 1405 O O . LEU A 1 195 ? -4.165 3.445 7.998 1.00 97.50 195 LEU A O 1
ATOM 1409 N N . VAL A 1 196 ? -3.916 5.356 6.841 1.00 95.81 196 VAL A N 1
ATOM 1410 C CA . VAL A 1 196 ? -2.587 5.722 7.332 1.00 95.81 196 VAL A CA 1
ATOM 1411 C C . VAL A 1 196 ? -2.644 7.122 7.936 1.00 95.81 196 VAL A C 1
ATOM 1413 O O . VAL A 1 196 ? -3.269 8.025 7.377 1.00 95.81 196 VAL A O 1
ATOM 1416 N N . ALA A 1 197 ? -2.011 7.299 9.097 1.00 93.06 197 ALA A N 1
ATOM 1417 C CA . ALA A 1 197 ? -1.998 8.542 9.873 1.00 93.06 197 ALA A CA 1
ATOM 1418 C C . ALA A 1 197 ? -3.400 9.143 10.105 1.00 93.06 197 ALA A C 1
ATOM 1420 O O . ALA A 1 197 ? -3.568 10.358 10.137 1.00 93.06 197 ALA A O 1
ATOM 1421 N N . GLY A 1 198 ? -4.430 8.291 10.195 1.00 91.38 198 GLY A N 1
ATOM 1422 C CA . GLY A 1 198 ? -5.817 8.698 10.435 1.00 91.38 198 GLY A CA 1
ATOM 1423 C C . GLY A 1 198 ? -6.504 9.477 9.303 1.00 91.38 198 GLY A C 1
ATOM 1424 O O . GLY A 1 198 ? -7.688 9.771 9.435 1.00 91.38 198 GLY A O 1
ATOM 1425 N N . ALA A 1 199 ? -5.814 9.796 8.202 1.00 92.25 199 ALA A N 1
ATOM 1426 C CA . ALA A 1 199 ? -6.353 10.672 7.154 1.00 92.25 199 ALA A CA 1
ATOM 1427 C C . ALA A 1 199 ? -6.012 10.262 5.710 1.00 92.25 199 ALA A C 1
ATOM 1429 O O . ALA A 1 199 ? -6.687 10.704 4.785 1.00 92.25 199 ALA A O 1
ATOM 1430 N N . LEU A 1 200 ? -4.979 9.445 5.486 1.00 94.38 200 LEU A N 1
ATOM 1431 C CA . LEU A 1 200 ? -4.527 9.074 4.145 1.00 94.38 200 LEU A CA 1
ATOM 1432 C C . LEU A 1 200 ? -4.948 7.643 3.807 1.00 94.38 200 LEU A C 1
ATOM 1434 O O . LEU A 1 200 ? -4.491 6.691 4.438 1.00 94.38 200 LEU A O 1
ATOM 1438 N N . TRP A 1 201 ? -5.766 7.472 2.774 1.00 97.25 201 TRP A N 1
ATOM 1439 C CA . TRP A 1 201 ? -6.108 6.158 2.239 1.00 97.25 201 TRP A CA 1
ATOM 1440 C C . TRP A 1 201 ? -5.041 5.686 1.262 1.00 97.25 201 TRP A C 1
ATOM 1442 O O . TRP A 1 201 ? -4.664 6.405 0.339 1.00 97.25 201 TRP A O 1
ATOM 1452 N N . CYS A 1 202 ? -4.578 4.457 1.451 1.00 97.50 202 CYS A N 1
ATOM 1453 C CA . CYS A 1 202 ? -3.599 3.790 0.599 1.00 97.50 202 CYS A CA 1
ATOM 1454 C C . CYS A 1 202 ? -4.222 2.536 -0.021 1.00 97.50 202 CYS A C 1
ATOM 1456 O O . CYS A 1 202 ? -5.031 1.867 0.625 1.00 97.50 202 CYS A O 1
ATOM 1458 N N . ALA A 1 203 ? -3.864 2.205 -1.261 1.00 97.69 203 ALA A N 1
ATOM 1459 C CA . ALA A 1 203 ? -4.282 0.952 -1.889 1.00 97.69 203 ALA A CA 1
ATOM 1460 C C . ALA A 1 203 ? -3.388 -0.208 -1.418 1.00 97.69 203 ALA A C 1
ATOM 1462 O O . ALA A 1 203 ? -2.160 -0.092 -1.390 1.00 97.69 203 ALA A O 1
ATOM 1463 N N . SER A 1 204 ? -3.983 -1.345 -1.058 1.00 97.94 204 SER A N 1
ATOM 1464 C CA . SER A 1 204 ? -3.229 -2.561 -0.743 1.00 97.94 204 SER A CA 1
ATOM 1465 C C . SER A 1 204 ? -2.814 -3.303 -2.016 1.00 97.94 204 SER A C 1
ATOM 1467 O O . SER A 1 204 ? -3.267 -3.006 -3.121 1.00 97.94 204 SER A O 1
ATOM 1469 N N . LEU A 1 205 ? -1.953 -4.307 -1.877 1.00 97.44 205 LEU A N 1
ATOM 1470 C CA . LEU A 1 205 ? -1.713 -5.271 -2.947 1.00 97.44 205 LEU A CA 1
ATOM 1471 C C . LEU A 1 205 ? -2.989 -6.084 -3.211 1.00 97.44 205 LEU A C 1
ATOM 1473 O O . LEU A 1 205 ? -3.768 -6.335 -2.292 1.00 97.44 205 LEU A O 1
ATOM 1477 N N . GLY A 1 206 ? -3.170 -6.529 -4.453 1.00 96.75 206 GLY A N 1
ATOM 1478 C CA . GLY A 1 206 ? -4.303 -7.357 -4.862 1.00 96.75 206 GLY A CA 1
ATOM 1479 C C . GLY A 1 206 ? -5.632 -6.606 -4.903 1.00 96.75 206 GLY A C 1
ATOM 1480 O O . GLY A 1 206 ? -6.673 -7.218 -4.695 1.00 96.75 206 GLY A O 1
ATOM 1481 N N . HIS A 1 207 ? -5.619 -5.293 -5.150 1.00 95.69 207 HIS A N 1
ATOM 1482 C CA . HIS A 1 207 ? -6.780 -4.428 -4.907 1.00 95.69 207 HIS A CA 1
ATOM 1483 C C . HIS A 1 207 ? -7.964 -4.586 -5.876 1.00 95.69 207 HIS A C 1
ATOM 1485 O O . HIS A 1 207 ? -8.925 -3.822 -5.806 1.00 95.69 207 HIS A O 1
ATOM 1491 N N . GLY A 1 208 ? -7.908 -5.531 -6.814 1.00 94.31 208 GLY A N 1
ATOM 1492 C CA . GLY A 1 208 ? -9.022 -5.865 -7.703 1.00 94.31 208 GLY A CA 1
ATOM 1493 C C . GLY A 1 208 ? -9.308 -4.844 -8.807 1.00 94.31 208 GLY A C 1
ATOM 1494 O O . GLY A 1 208 ? -10.250 -5.037 -9.570 1.00 94.31 208 GLY A O 1
ATOM 1495 N N . VAL A 1 209 ? -8.510 -3.774 -8.930 1.00 94.06 209 VAL A N 1
ATOM 1496 C CA . VAL A 1 209 ? -8.636 -2.798 -10.028 1.00 94.06 209 VAL A CA 1
ATOM 1497 C C . VAL A 1 209 ? -7.673 -3.200 -11.137 1.00 94.06 209 VAL A C 1
ATOM 1499 O O . VAL A 1 209 ? -6.473 -2.929 -11.082 1.00 94.06 209 VAL A O 1
ATOM 1502 N N . LEU A 1 210 ? -8.207 -3.906 -12.126 1.00 91.75 210 LEU A N 1
ATOM 1503 C CA . LEU A 1 210 ? -7.462 -4.369 -13.289 1.00 91.75 210 LEU A CA 1
ATOM 1504 C C . LEU A 1 210 ? -7.619 -3.385 -14.451 1.00 91.75 210 LEU A C 1
ATOM 1506 O O . LEU A 1 210 ? -8.676 -2.760 -14.575 1.00 91.75 210 LEU A O 1
ATOM 1510 N N . PRO A 1 211 ? -6.613 -3.286 -15.338 1.00 87.12 211 PRO A N 1
ATOM 1511 C CA . PRO A 1 211 ? -6.781 -2.548 -16.575 1.00 87.12 211 PRO A CA 1
ATOM 1512 C C . PRO A 1 211 ? -7.922 -3.151 -17.394 1.00 87.12 211 PRO A C 1
ATOM 1514 O O . PRO A 1 211 ? -8.148 -4.369 -17.339 1.00 87.12 211 PRO A O 1
ATOM 1517 N N . PRO A 1 212 ? -8.630 -2.327 -18.185 1.00 81.88 212 PRO A N 1
ATOM 1518 C CA . PRO A 1 212 ? -9.634 -2.840 -19.096 1.00 81.88 212 PRO A CA 1
ATOM 1519 C C . PRO A 1 212 ? -9.003 -3.929 -19.977 1.00 81.88 212 PRO A C 1
ATOM 1521 O O . PRO A 1 212 ? -7.853 -3.781 -20.411 1.00 81.88 212 PRO A O 1
ATOM 1524 N N . PRO A 1 213 ? -9.721 -5.036 -20.248 1.00 72.56 213 PRO A N 1
ATOM 1525 C CA . PRO A 1 213 ? -9.201 -6.081 -21.111 1.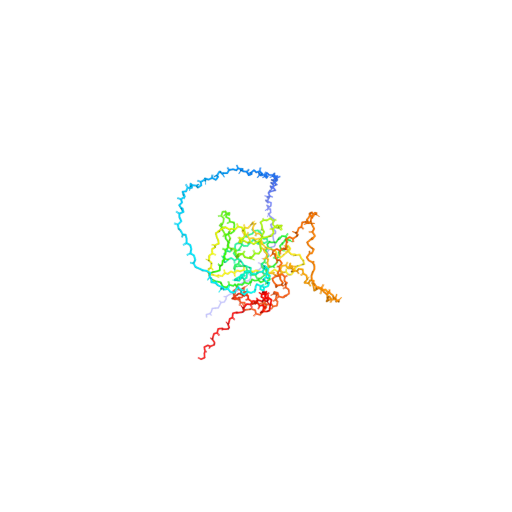00 72.56 213 PRO A CA 1
ATOM 1526 C C . PRO A 1 213 ? -8.794 -5.437 -22.430 1.00 72.56 213 PRO A C 1
ATOM 1528 O O . PRO A 1 213 ? -9.593 -4.719 -23.040 1.00 72.56 213 PRO A O 1
ATOM 1531 N N . LEU A 1 214 ? -7.542 -5.666 -22.847 1.00 56.62 214 LEU A N 1
ATOM 1532 C CA . LEU A 1 214 ? -7.042 -5.188 -24.129 1.00 56.62 214 LEU A CA 1
ATOM 1533 C C . LEU A 1 214 ? -8.065 -5.604 -25.184 1.00 56.62 214 LEU A C 1
ATOM 1535 O O . LEU A 1 214 ? -8.206 -6.794 -25.477 1.00 56.62 214 LEU A O 1
ATOM 1539 N N . ARG A 1 215 ? -8.809 -4.637 -25.735 1.00 46.19 215 ARG A N 1
ATOM 1540 C CA . ARG A 1 215 ? -9.634 -4.890 -26.909 1.00 46.19 215 ARG A CA 1
ATOM 1541 C C . ARG A 1 215 ? -8.650 -5.220 -28.016 1.00 46.19 215 ARG A C 1
ATOM 1543 O O . ARG A 1 215 ? -8.121 -4.323 -28.667 1.00 46.19 215 ARG A O 1
ATOM 1550 N N . LEU A 1 216 ? -8.365 -6.507 -28.202 1.00 42.75 216 LEU A N 1
ATOM 1551 C CA . LEU A 1 216 ? -7.773 -6.988 -29.434 1.00 42.75 216 LEU A CA 1
ATOM 1552 C C . LEU A 1 216 ? -8.697 -6.458 -30.524 1.00 42.75 216 LEU A C 1
ATOM 1554 O O . LEU A 1 216 ? -9.859 -6.864 -30.602 1.00 42.75 216 LEU A O 1
ATOM 1558 N N . ARG A 1 217 ? -8.215 -5.478 -31.303 1.00 42.22 217 ARG A N 1
ATOM 1559 C CA . ARG A 1 217 ? -8.899 -5.083 -32.532 1.00 42.22 217 ARG A CA 1
ATOM 1560 C C . ARG A 1 217 ? -9.203 -6.394 -33.261 1.00 42.22 217 ARG A C 1
ATOM 1562 O O . ARG A 1 217 ? -8.280 -7.204 -33.407 1.00 42.22 217 ARG A O 1
ATOM 1569 N N . PRO A 1 218 ? -10.461 -6.642 -33.670 1.00 41.59 218 PRO A N 1
ATOM 1570 C CA . PRO A 1 218 ? -10.754 -7.774 -34.529 1.00 41.59 218 PRO A CA 1
ATOM 1571 C C . PRO A 1 218 ? -9.744 -7.751 -35.678 1.00 41.59 218 PRO A C 1
ATOM 1573 O O . PRO A 1 218 ? -9.447 -6.655 -36.168 1.00 41.59 218 PRO A O 1
ATOM 1576 N N . PRO A 1 219 ? -9.171 -8.896 -36.086 1.00 40.41 219 PRO A N 1
ATOM 1577 C CA . PRO A 1 219 ? -8.275 -8.922 -37.230 1.00 40.41 219 PRO A CA 1
ATOM 1578 C C . PRO A 1 219 ? -9.014 -8.269 -38.396 1.00 40.41 219 PRO A C 1
ATOM 1580 O O . PRO A 1 219 ? -10.055 -8.765 -38.829 1.00 40.41 219 PRO A O 1
ATOM 1583 N N . HI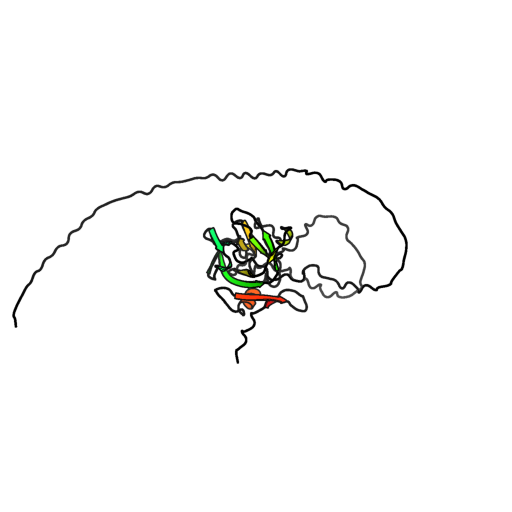S A 1 220 ? -8.522 -7.103 -38.825 1.00 44.59 220 HIS A N 1
ATOM 1584 C CA . HIS A 1 220 ? -9.097 -6.353 -39.930 1.00 44.59 220 HIS A CA 1
ATOM 1585 C C . HIS A 1 220 ? -9.147 -7.290 -41.135 1.00 44.59 220 HIS A C 1
ATOM 1587 O O . HIS A 1 220 ? -8.120 -7.643 -41.717 1.00 44.59 220 HIS A O 1
ATOM 1593 N N . ARG A 1 221 ? -10.354 -7.726 -41.502 1.00 44.41 221 ARG A N 1
ATOM 1594 C CA . ARG A 1 221 ? -10.584 -8.395 -42.774 1.00 44.41 221 ARG A CA 1
ATOM 1595 C C . ARG A 1 221 ? -10.586 -7.315 -43.852 1.00 44.41 221 ARG A C 1
ATOM 1597 O O . ARG A 1 221 ? -11.641 -6.805 -44.197 1.00 44.41 221 ARG A O 1
ATOM 1604 N N . GLY A 1 222 ? -9.393 -7.039 -44.371 1.00 51.62 222 GLY A N 1
ATOM 1605 C CA . GLY A 1 222 ? -9.169 -6.429 -45.678 1.00 51.62 222 GLY A CA 1
ATOM 1606 C C . GLY A 1 222 ? -9.361 -4.912 -45.777 1.00 51.62 222 GLY A C 1
ATOM 1607 O O . GLY A 1 222 ? -10.329 -4.358 -45.271 1.00 51.62 222 GLY A O 1
ATOM 1608 N N . ALA A 1 223 ? -8.450 -4.330 -46.559 1.00 45.41 223 ALA A N 1
ATOM 1609 C CA . ALA A 1 223 ? -8.471 -3.022 -47.212 1.00 45.41 223 ALA A CA 1
ATOM 1610 C C . ALA A 1 223 ? -7.905 -1.806 -46.442 1.00 45.41 223 ALA A C 1
ATOM 1612 O O . ALA A 1 223 ? -8.565 -1.220 -45.592 1.00 45.41 223 ALA A O 1
ATOM 1613 N N . GLU A 1 224 ? -6.674 -1.458 -46.850 1.00 43.03 224 GLU A N 1
ATOM 1614 C CA . GLU A 1 224 ? -6.110 -0.118 -47.109 1.00 43.03 224 GLU A CA 1
ATOM 1615 C C . GLU A 1 224 ? -6.241 0.997 -46.032 1.00 43.03 224 GLU A C 1
ATOM 1617 O O . GLU A 1 224 ? -7.295 1.591 -45.827 1.00 43.03 224 GLU A O 1
ATOM 1622 N N . GLU A 1 225 ? -5.106 1.366 -45.424 1.00 41.00 225 GLU A N 1
ATOM 1623 C CA . GLU A 1 225 ? -4.849 2.651 -44.732 1.00 41.00 225 GLU A CA 1
ATOM 1624 C C . GLU A 1 225 ? -4.488 3.765 -45.754 1.00 41.00 225 GLU A C 1
ATOM 1626 O O . GLU A 1 225 ? -4.078 3.425 -46.866 1.00 41.00 225 GLU A O 1
ATOM 1631 N N . PRO A 1 226 ? -4.427 5.074 -45.409 1.00 46.94 226 PRO A N 1
ATOM 1632 C CA . PRO A 1 226 ? -5.086 5.811 -44.330 1.00 46.94 226 PRO A CA 1
ATOM 1633 C C . PRO A 1 226 ? -5.867 7.036 -44.868 1.00 46.94 226 PRO A C 1
ATOM 1635 O O . PRO A 1 226 ? -5.435 7.723 -45.795 1.00 46.94 226 PRO A O 1
ATOM 1638 N N . VAL A 1 227 ? -6.967 7.419 -44.218 1.00 37.75 227 VAL A N 1
ATOM 1639 C CA . VAL A 1 227 ? -7.467 8.801 -44.314 1.00 37.75 227 VAL A CA 1
ATOM 1640 C C . VAL A 1 227 ? -7.619 9.341 -42.903 1.00 37.75 227 VAL A C 1
ATOM 1642 O O . VAL A 1 227 ? -8.431 8.854 -42.119 1.00 37.75 227 VAL A O 1
ATOM 1645 N N . CYS A 1 228 ? -6.815 10.353 -42.585 1.00 39.94 228 CYS A N 1
ATOM 1646 C CA . CYS A 1 228 ? -6.933 11.152 -41.377 1.00 39.94 228 CYS A CA 1
ATOM 1647 C C . CYS A 1 228 ? -8.303 11.843 -41.355 1.00 39.94 228 CYS A C 1
ATOM 1649 O O . CYS A 1 228 ? -8.461 12.932 -41.901 1.00 39.94 228 CYS A O 1
ATOM 1651 N N . PHE A 1 229 ? -9.289 11.227 -40.711 1.00 33.62 229 PHE A N 1
ATOM 1652 C CA . PHE A 1 229 ? -10.492 11.917 -40.266 1.00 33.62 229 PHE A CA 1
ATOM 1653 C C . PHE A 1 229 ? -10.395 12.099 -38.753 1.00 33.62 229 PHE A C 1
ATOM 1655 O O . PHE A 1 229 ? -10.712 11.206 -37.973 1.00 33.62 229 PHE A O 1
ATOM 1662 N N . LEU A 1 230 ? -9.924 13.278 -38.343 1.00 37.34 230 LEU A N 1
ATOM 1663 C CA . LEU A 1 230 ? -10.239 13.816 -37.024 1.00 37.34 230 LEU A CA 1
ATOM 1664 C C . LEU A 1 230 ? -11.752 14.081 -36.997 1.00 37.34 230 LEU A C 1
ATOM 1666 O O . LEU A 1 230 ? -12.220 14.879 -37.816 1.00 37.34 230 LEU A O 1
ATOM 1670 N N . PRO A 1 231 ? -12.542 13.467 -36.103 1.00 38.53 231 PRO A N 1
ATOM 1671 C CA . PRO A 1 231 ? -13.885 13.961 -35.868 1.00 38.53 231 PRO A CA 1
ATOM 1672 C C . PRO A 1 231 ? -13.809 15.327 -35.159 1.00 38.53 231 PRO A C 1
ATOM 1674 O O . PRO A 1 231 ? -12.925 15.552 -34.325 1.00 38.53 231 PRO A O 1
ATOM 1677 N N . PRO A 1 232 ? -14.712 16.264 -35.495 1.00 39.12 232 PRO A N 1
ATOM 1678 C CA . PRO A 1 232 ? -14.749 17.575 -34.879 1.00 39.12 232 PRO A CA 1
ATOM 1679 C C . PRO A 1 232 ? -15.200 17.456 -33.425 1.00 39.12 232 PRO A C 1
ATOM 1681 O O . PRO A 1 232 ? -16.152 16.756 -33.088 1.00 39.12 232 PRO A O 1
ATOM 1684 N N . ASN A 1 233 ? -14.507 18.206 -32.582 1.00 48.19 233 ASN A N 1
ATOM 1685 C CA . ASN A 1 233 ? -14.781 18.387 -31.170 1.00 48.19 233 ASN A CA 1
ATOM 1686 C C . ASN A 1 233 ? -16.204 18.956 -30.977 1.00 48.19 233 ASN A C 1
ATOM 1688 O O . ASN A 1 233 ? -16.446 20.130 -31.277 1.00 48.19 233 ASN A O 1
ATOM 1692 N N . ARG A 1 234 ? -17.161 18.136 -30.521 1.00 45.12 234 ARG A N 1
ATOM 1693 C CA . ARG A 1 234 ? -18.453 18.594 -29.983 1.00 45.12 234 ARG A CA 1
ATOM 1694 C C . ARG A 1 234 ? -19.133 17.491 -29.172 1.00 45.12 234 ARG A C 1
ATOM 1696 O O . ARG A 1 234 ? -19.616 16.517 -29.735 1.00 45.12 234 ARG A O 1
ATOM 1703 N N . GLY A 1 235 ? -19.229 17.726 -27.867 1.00 33.19 235 GLY A N 1
ATOM 1704 C CA . GLY A 1 235 ? -19.968 16.899 -26.917 1.00 33.19 235 GLY A CA 1
ATOM 1705 C C . GLY A 1 235 ? -19.050 16.408 -25.810 1.00 33.19 235 GLY A C 1
ATOM 1706 O O . GLY A 1 235 ? -18.152 15.619 -26.064 1.00 33.19 235 GLY A O 1
ATOM 1707 N N . ALA A 1 236 ? -19.252 16.932 -24.605 1.00 45.12 236 ALA A N 1
ATOM 1708 C CA . ALA A 1 236 ? -18.631 16.436 -23.393 1.00 45.12 236 ALA A CA 1
ATOM 1709 C C . ALA A 1 236 ? -19.018 14.965 -23.180 1.00 45.12 236 ALA A C 1
ATOM 1711 O O . ALA A 1 236 ? -20.133 14.675 -22.766 1.00 45.12 236 ALA A O 1
ATOM 1712 N N . GLU A 1 237 ? -18.097 14.059 -23.469 1.00 40.81 237 GLU A N 1
ATOM 1713 C CA . GLU A 1 237 ? -17.987 12.801 -22.743 1.00 40.81 237 GLU A CA 1
ATOM 1714 C C . GLU A 1 237 ? -16.824 13.051 -21.782 1.00 40.81 237 GLU A C 1
ATOM 1716 O O . GLU A 1 237 ? -15.707 13.339 -22.224 1.00 40.81 237 GLU A O 1
ATOM 1721 N N . GLU A 1 238 ? -17.106 13.088 -20.480 1.00 38.94 238 GLU A N 1
ATOM 1722 C CA . GLU A 1 238 ? -16.073 13.108 -19.449 1.00 38.94 238 GLU A CA 1
ATOM 1723 C C . GLU A 1 238 ? -15.125 11.946 -19.742 1.00 38.94 238 GLU A C 1
ATOM 1725 O O . GLU A 1 238 ? -15.499 10.782 -19.637 1.00 38.94 238 GLU A O 1
ATOM 1730 N N . GLY A 1 239 ? -13.914 12.261 -20.202 1.00 36.69 239 GLY A N 1
ATOM 1731 C CA . GLY A 1 239 ? -12.883 11.255 -20.370 1.00 36.69 239 GLY A CA 1
ATOM 1732 C C . GLY A 1 239 ? -12.590 10.686 -18.994 1.00 36.69 239 GLY A C 1
ATOM 1733 O O . GLY A 1 239 ? -11.913 11.347 -18.208 1.00 36.69 239 GLY A O 1
ATOM 1734 N N . GLU A 1 240 ? -13.135 9.504 -18.699 1.00 47.50 240 GLU A N 1
ATOM 1735 C CA . GLU A 1 240 ? -12.759 8.697 -17.545 1.00 47.50 240 GLU A CA 1
ATOM 1736 C C . GLU A 1 240 ? -11.235 8.574 -17.569 1.00 47.50 240 GLU A C 1
ATOM 1738 O O . GLU A 1 240 ? -10.654 7.852 -18.384 1.00 47.50 240 GLU A O 1
ATOM 1743 N N . GLY A 1 241 ? -10.569 9.357 -16.719 1.00 59.56 241 GLY A N 1
ATOM 1744 C CA . GLY A 1 241 ? -9.160 9.153 -16.445 1.00 59.56 241 GLY A CA 1
ATOM 1745 C C . GLY A 1 241 ? -9.008 7.721 -15.956 1.00 59.56 241 GLY A C 1
ATOM 1746 O O . GLY A 1 241 ? -9.740 7.296 -15.064 1.00 59.56 241 GLY A O 1
ATOM 1747 N N . GLU A 1 242 ? -8.102 6.967 -16.575 1.00 81.62 242 GLU A N 1
ATOM 1748 C CA . GLU A 1 242 ? -7.806 5.601 -16.156 1.00 81.62 242 GLU A CA 1
ATOM 1749 C C . GLU A 1 242 ? -7.505 5.599 -14.649 1.00 81.62 242 GLU A C 1
ATOM 1751 O O . GLU A 1 242 ? -6.655 6.365 -14.187 1.00 81.62 242 GLU A O 1
ATOM 1756 N N . ASP A 1 243 ? -8.248 4.795 -13.876 1.00 90.75 243 ASP A N 1
ATOM 1757 C CA . ASP A 1 243 ? -8.081 4.704 -12.423 1.00 90.75 243 ASP A CA 1
ATOM 1758 C C . ASP A 1 243 ? -6.603 4.449 -12.112 1.00 90.75 243 ASP A C 1
ATOM 1760 O O . ASP A 1 243 ? -6.043 3.452 -12.558 1.00 90.75 243 ASP A O 1
ATOM 1764 N N . VAL A 1 244 ? -5.954 5.334 -11.350 1.00 92.62 244 VAL A N 1
ATOM 1765 C CA . VAL A 1 244 ? -4.506 5.248 -11.083 1.00 92.62 244 VAL A CA 1
ATOM 1766 C C . VAL A 1 244 ? -4.102 3.975 -10.335 1.00 92.62 244 VAL A C 1
ATOM 1768 O O . VAL A 1 244 ? -2.923 3.626 -10.298 1.00 92.62 244 VAL A O 1
ATOM 1771 N N . ARG A 1 245 ? -5.065 3.277 -9.719 1.00 93.94 245 ARG A N 1
ATOM 1772 C CA . ARG A 1 245 ? -4.851 1.961 -9.115 1.00 93.94 245 ARG A CA 1
ATOM 1773 C C . ARG A 1 245 ? -4.718 0.871 -10.174 1.00 93.94 245 ARG A C 1
ATOM 1775 O O . ARG A 1 245 ? -4.086 -0.137 -9.899 1.00 93.94 245 ARG A O 1
ATOM 1782 N N . SER A 1 246 ? -5.289 1.058 -11.363 1.00 92.81 246 SER A N 1
ATOM 1783 C CA . SER A 1 246 ? -5.291 0.092 -12.464 1.00 92.81 246 SER A CA 1
ATOM 1784 C C . SER A 1 246 ? -3.888 -0.442 -12.744 1.00 92.81 246 SER A C 1
ATOM 1786 O O . SER A 1 246 ? -3.008 0.259 -13.248 1.00 92.81 246 SER A O 1
ATOM 1788 N N . HIS A 1 247 ? -3.665 -1.711 -12.404 1.00 88.50 247 HIS A N 1
ATOM 1789 C CA . HIS A 1 247 ? -2.386 -2.361 -12.643 1.00 88.50 247 HIS A CA 1
ATOM 1790 C C . HIS A 1 247 ? -2.570 -3.877 -12.824 1.00 88.50 247 HIS A C 1
ATOM 1792 O O . HIS A 1 247 ? -3.084 -4.535 -11.922 1.00 88.50 247 HIS A O 1
ATOM 1798 N N . PRO A 1 248 ? -2.077 -4.490 -13.921 1.00 92.12 248 PRO A N 1
ATOM 1799 C CA . PRO A 1 248 ? -2.351 -5.900 -14.210 1.00 92.12 248 PRO A CA 1
ATOM 1800 C C . PRO A 1 248 ? -1.805 -6.877 -13.161 1.00 92.12 248 PRO A C 1
ATOM 1802 O O . PRO A 1 248 ? -2.461 -7.857 -12.853 1.00 92.12 248 PRO A O 1
ATOM 1805 N N . PHE A 1 249 ? -0.623 -6.614 -12.592 1.00 95.19 249 PHE A N 1
ATOM 1806 C CA . PHE A 1 249 ? -0.095 -7.423 -11.485 1.00 95.19 249 PHE A CA 1
ATOM 1807 C C . PHE A 1 249 ? -0.632 -7.008 -10.108 1.00 95.19 249 PHE A C 1
ATOM 1809 O O . PHE A 1 249 ? -1.256 -7.818 -9.443 1.00 95.19 249 PHE A O 1
ATOM 1816 N N . PHE A 1 250 ? -0.414 -5.762 -9.666 1.00 95.31 250 PHE A N 1
ATOM 1817 C CA . PHE A 1 250 ? -0.818 -5.332 -8.321 1.00 95.31 250 PHE A CA 1
ATOM 1818 C C . PHE A 1 250 ? -2.333 -5.306 -8.078 1.00 95.31 250 PHE A C 1
ATOM 1820 O O . PHE A 1 250 ? -2.735 -5.402 -6.922 1.00 95.31 250 PHE A O 1
ATOM 1827 N N . GLY A 1 251 ? -3.158 -5.232 -9.125 1.00 94.38 251 GLY A N 1
ATOM 1828 C CA . GLY A 1 251 ? -4.609 -5.373 -9.023 1.00 94.38 251 GLY A CA 1
ATOM 1829 C C . GLY A 1 251 ? -5.092 -6.825 -9.002 1.00 94.38 251 GLY A C 1
ATOM 1830 O O . GLY A 1 251 ? -6.216 -7.072 -8.576 1.00 94.38 251 GLY A O 1
ATOM 1831 N N . ASP A 1 252 ? -4.272 -7.796 -9.415 1.00 96.62 252 ASP A N 1
ATOM 1832 C CA . ASP A 1 252 ? -4.649 -9.212 -9.445 1.00 96.62 252 ASP A CA 1
ATOM 1833 C C . ASP A 1 252 ? -4.306 -9.886 -8.112 1.00 96.62 252 ASP A C 1
ATOM 1835 O O . ASP A 1 252 ? -3.152 -10.207 -7.816 1.00 96.62 252 ASP A O 1
ATOM 1839 N N . TYR A 1 253 ? -5.335 -10.102 -7.293 1.00 97.75 253 TYR A N 1
ATOM 1840 C CA . TYR A 1 253 ? -5.193 -10.706 -5.972 1.00 97.75 253 TYR A CA 1
ATOM 1841 C C . TYR A 1 253 ? -4.537 -12.091 -6.014 1.00 97.75 253 TYR A C 1
ATOM 1843 O O . TYR A 1 253 ? -3.631 -12.377 -5.226 1.00 97.75 253 TYR A O 1
ATOM 1851 N N . VAL A 1 254 ? -4.980 -12.954 -6.932 1.00 97.44 254 VAL A N 1
ATOM 1852 C CA . VAL A 1 254 ? -4.514 -14.345 -7.018 1.00 97.44 254 VAL A CA 1
ATOM 1853 C C . VAL A 1 254 ? -3.050 -14.364 -7.433 1.00 97.44 254 VAL A C 1
ATOM 1855 O O . VAL A 1 254 ? -2.230 -15.011 -6.779 1.00 97.44 254 VAL A O 1
ATOM 1858 N N . LEU A 1 255 ? -2.695 -13.584 -8.453 1.00 96.62 255 LEU A N 1
ATOM 1859 C CA . LEU A 1 255 ? -1.326 -13.508 -8.943 1.00 96.62 255 LEU A CA 1
ATOM 1860 C C . LEU A 1 255 ? -0.375 -12.918 -7.892 1.00 96.62 255 LEU A C 1
ATOM 1862 O O . LEU A 1 255 ? 0.744 -13.410 -7.730 1.00 96.62 255 LEU A O 1
ATOM 1866 N N . VAL A 1 256 ? -0.803 -11.904 -7.135 1.00 97.38 256 VAL A N 1
ATOM 1867 C CA . VAL A 1 256 ? -0.024 -11.382 -6.002 1.00 97.38 256 VAL A CA 1
ATOM 1868 C C . VAL A 1 256 ? 0.201 -12.467 -4.951 1.00 97.38 256 VAL A C 1
ATOM 1870 O O . VAL A 1 256 ? 1.343 -12.644 -4.524 1.00 97.38 256 VAL A O 1
ATOM 1873 N N . CYS A 1 257 ? -0.837 -13.218 -4.565 1.00 97.62 257 CYS A N 1
ATOM 1874 C CA . CYS A 1 257 ? -0.714 -14.306 -3.590 1.00 97.62 257 CYS A CA 1
ATOM 1875 C C . CYS A 1 257 ? 0.303 -15.356 -4.045 1.00 97.62 257 CYS A C 1
ATOM 1877 O O . CYS A 1 257 ? 1.215 -15.700 -3.292 1.00 97.62 257 CYS A O 1
ATOM 1879 N N . GLU A 1 258 ? 0.197 -15.819 -5.293 1.00 97.38 258 GLU A N 1
ATOM 1880 C CA . GLU A 1 258 ? 1.127 -16.787 -5.881 1.00 97.38 258 GLU A CA 1
ATOM 1881 C C . GLU A 1 258 ? 2.576 -16.290 -5.841 1.00 97.38 258 GLU A C 1
ATOM 1883 O O . GLU A 1 258 ? 3.491 -17.042 -5.499 1.00 97.38 258 GLU A O 1
ATOM 1888 N N . LYS A 1 259 ? 2.810 -15.012 -6.171 1.00 96.62 259 LYS A N 1
ATOM 1889 C CA . LYS A 1 259 ? 4.162 -14.436 -6.170 1.00 96.62 259 LYS A CA 1
ATOM 1890 C C . LYS A 1 259 ? 4.676 -14.103 -4.774 1.00 96.62 259 LYS A C 1
ATOM 1892 O O . LYS A 1 259 ? 5.890 -14.101 -4.592 1.00 96.62 259 LYS A O 1
ATOM 1897 N N . MET A 1 260 ? 3.808 -13.841 -3.798 1.00 96.25 260 MET A N 1
ATOM 1898 C CA . MET A 1 260 ? 4.212 -13.683 -2.398 1.00 96.25 260 MET A CA 1
ATOM 1899 C C . MET A 1 260 ? 4.554 -15.027 -1.747 1.00 96.25 260 MET A C 1
ATOM 1901 O O . MET A 1 260 ? 5.512 -15.090 -0.982 1.00 96.25 260 MET A O 1
ATOM 1905 N N . ALA A 1 261 ? 3.844 -16.107 -2.089 1.00 95.44 261 ALA A N 1
ATOM 1906 C CA . ALA A 1 261 ? 4.012 -17.430 -1.478 1.00 95.44 261 ALA A CA 1
ATOM 1907 C C . ALA A 1 261 ? 5.412 -18.045 -1.662 1.00 95.44 261 ALA A C 1
ATOM 1909 O O . ALA A 1 261 ? 5.822 -18.901 -0.882 1.00 95.44 261 ALA A O 1
ATOM 1910 N N . VAL A 1 262 ? 6.159 -17.610 -2.680 1.00 94.69 262 VAL A N 1
ATOM 1911 C CA . VAL A 1 262 ? 7.534 -18.072 -2.945 1.00 94.69 262 VAL A CA 1
ATOM 1912 C C . VAL A 1 262 ? 8.610 -17.214 -2.267 1.00 94.69 262 VAL A C 1
ATOM 1914 O O . VAL A 1 262 ? 9.799 -17.521 -2.369 1.00 94.69 262 VAL A O 1
ATOM 1917 N N . LEU A 1 263 ? 8.226 -16.117 -1.609 1.00 95.12 263 LEU A N 1
ATOM 1918 C CA . LEU A 1 263 ? 9.154 -15.240 -0.901 1.00 95.12 263 LEU A CA 1
ATOM 1919 C C . LEU A 1 263 ? 9.479 -15.793 0.485 1.00 95.12 263 LEU A C 1
ATOM 1921 O O . LEU A 1 263 ? 8.673 -16.465 1.125 1.00 95.12 263 LEU A O 1
ATOM 1925 N N . ARG A 1 264 ? 10.674 -15.463 0.980 1.00 92.56 264 ARG A N 1
ATOM 1926 C CA . ARG A 1 264 ? 11.092 -15.851 2.327 1.00 92.56 264 ARG A CA 1
ATOM 1927 C C . ARG A 1 264 ? 10.346 -14.998 3.367 1.00 92.56 264 ARG A C 1
ATOM 1929 O O . ARG A 1 264 ? 10.483 -13.773 3.309 1.00 92.56 264 ARG A O 1
ATOM 1936 N N . PRO A 1 265 ? 9.647 -15.601 4.344 1.00 93.38 265 PRO A N 1
ATOM 1937 C CA . PRO A 1 265 ? 9.159 -14.874 5.508 1.00 93.38 265 PRO A CA 1
ATOM 1938 C C . PRO A 1 265 ? 10.323 -14.555 6.462 1.00 93.38 265 PRO A C 1
ATOM 1940 O O . PRO A 1 265 ? 11.148 -15.419 6.764 1.00 93.38 265 PRO A O 1
ATOM 1943 N N . VAL A 1 266 ? 10.401 -13.310 6.922 1.00 90.75 266 VAL A N 1
ATOM 1944 C CA . VAL A 1 266 ? 11.383 -12.791 7.882 1.00 90.75 266 VAL A CA 1
ATOM 1945 C C . VAL A 1 266 ? 10.651 -11.812 8.798 1.00 90.75 266 VAL A C 1
ATOM 1947 O O . VAL A 1 266 ? 10.034 -10.869 8.310 1.00 90.75 266 VAL A O 1
ATOM 1950 N N . ASP A 1 267 ? 10.690 -12.051 10.110 1.00 88.56 267 ASP A N 1
ATOM 1951 C CA . ASP A 1 267 ? 10.071 -11.189 11.132 1.00 88.56 267 ASP A CA 1
ATOM 1952 C C . ASP A 1 267 ? 8.590 -10.853 10.853 1.00 88.56 267 ASP A C 1
ATOM 1954 O O . ASP A 1 267 ? 8.143 -9.722 11.008 1.00 88.56 267 ASP A O 1
ATOM 1958 N N . GLY A 1 268 ? 7.816 -11.838 10.380 1.00 89.75 268 GLY A N 1
ATOM 1959 C CA . GLY A 1 268 ? 6.388 -11.660 10.083 1.00 89.75 268 GLY A CA 1
ATOM 1960 C C . GLY A 1 268 ? 6.069 -10.972 8.746 1.00 89.75 268 GLY A C 1
ATOM 1961 O O . GLY A 1 268 ? 4.892 -10.794 8.436 1.00 89.75 268 GLY A O 1
ATOM 1962 N N . ALA A 1 269 ? 7.075 -10.645 7.927 1.00 94.94 269 ALA A N 1
ATOM 1963 C CA . ALA A 1 269 ? 6.906 -10.078 6.587 1.00 94.94 269 ALA A CA 1
ATOM 1964 C C . ALA A 1 269 ? 7.598 -10.919 5.500 1.00 94.94 269 ALA A C 1
ATOM 1966 O O . ALA A 1 269 ? 8.627 -11.548 5.724 1.00 94.94 269 ALA A O 1
ATOM 1967 N N . TYR A 1 270 ? 7.062 -10.906 4.284 1.00 96.38 270 TYR A N 1
ATOM 1968 C CA . TYR A 1 270 ? 7.664 -11.529 3.107 1.00 96.38 270 TYR A CA 1
ATOM 1969 C C . TYR A 1 270 ? 8.712 -10.595 2.500 1.00 96.38 270 TYR A C 1
ATOM 1971 O O . TYR A 1 270 ? 8.391 -9.486 2.068 1.00 96.38 270 TYR A O 1
ATOM 1979 N N . GLN A 1 271 ? 9.970 -11.030 2.460 1.00 95.06 271 GLN A N 1
ATOM 1980 C CA . GLN A 1 271 ? 11.084 -10.203 1.997 1.00 95.06 271 GLN A CA 1
ATOM 1981 C C . GLN A 1 271 ? 11.272 -10.293 0.475 1.00 95.06 271 GLN A C 1
ATOM 1983 O O . GLN A 1 271 ? 11.425 -11.382 -0.085 1.00 95.06 271 GLN A O 1
ATOM 1988 N N . CYS A 1 272 ? 11.375 -9.138 -0.188 1.00 94.25 272 CYS A N 1
ATOM 1989 C CA . CYS A 1 272 ? 11.825 -9.020 -1.576 1.00 94.25 272 CYS A CA 1
ATOM 1990 C C . CYS A 1 272 ? 12.835 -7.865 -1.759 1.00 94.25 272 CYS A C 1
ATOM 1992 O O . CYS A 1 272 ? 13.083 -7.077 -0.843 1.00 94.25 272 CYS A O 1
ATOM 1994 N N . TYR A 1 273 ? 13.454 -7.785 -2.941 1.00 89.88 273 TYR A N 1
ATOM 1995 C CA . TYR A 1 273 ? 14.410 -6.727 -3.330 1.00 89.88 273 TYR A CA 1
ATOM 1996 C C . TYR A 1 273 ? 13.921 -5.939 -4.552 1.00 89.88 273 TYR A C 1
ATOM 1998 O O . TYR A 1 273 ? 14.694 -5.499 -5.406 1.00 89.88 273 TYR A O 1
ATOM 2006 N N . GLY A 1 274 ? 12.601 -5.803 -4.665 1.00 90.81 274 GLY A N 1
ATOM 2007 C CA . GLY A 1 274 ? 11.928 -5.089 -5.740 1.00 90.81 274 GLY A CA 1
ATOM 2008 C C . GLY A 1 274 ? 11.066 -6.008 -6.595 1.00 90.81 274 GLY A C 1
ATOM 2009 O O . GLY A 1 274 ? 10.609 -7.062 -6.157 1.00 90.81 274 GLY A O 1
ATOM 2010 N N . VAL A 1 275 ? 10.836 -5.588 -7.835 1.00 92.81 275 VAL A N 1
ATOM 2011 C CA . VAL A 1 275 ? 9.854 -6.198 -8.739 1.00 92.81 275 VAL A CA 1
ATOM 2012 C C . VAL A 1 275 ? 10.518 -6.858 -9.942 1.00 92.81 275 VAL A C 1
ATOM 2014 O O . VAL A 1 275 ? 11.556 -6.390 -10.422 1.00 92.81 275 VAL A O 1
ATOM 2017 N N . THR A 1 276 ? 9.926 -7.938 -10.446 1.00 93.81 276 THR A N 1
ATOM 2018 C CA . THR A 1 276 ? 10.240 -8.493 -11.768 1.00 93.81 276 THR A CA 1
ATOM 2019 C C . THR A 1 276 ? 9.352 -7.838 -12.818 1.00 93.81 276 THR A C 1
ATOM 2021 O O . THR A 1 276 ? 8.245 -7.390 -12.516 1.00 93.81 276 THR A O 1
ATOM 2024 N N . ARG A 1 277 ? 9.851 -7.747 -14.051 1.00 93.38 277 ARG A N 1
ATOM 2025 C CA . ARG A 1 277 ? 9.114 -7.183 -15.181 1.00 93.38 277 ARG A CA 1
ATOM 2026 C C . ARG A 1 277 ? 9.121 -8.167 -16.337 1.00 93.38 277 ARG A C 1
ATOM 2028 O O . ARG A 1 277 ? 10.117 -8.855 -16.557 1.00 93.38 277 ARG A O 1
ATOM 2035 N N . ASP A 1 278 ? 8.013 -8.228 -17.058 1.00 89.19 278 ASP A N 1
ATOM 2036 C CA . ASP A 1 278 ? 7.928 -8.949 -18.321 1.00 89.19 278 ASP A CA 1
ATOM 2037 C C . ASP A 1 278 ? 8.855 -8.258 -19.342 1.00 89.19 278 ASP A C 1
ATOM 2039 O O . ASP A 1 278 ? 8.718 -7.054 -19.566 1.00 89.19 278 ASP A O 1
ATOM 2043 N N . PRO A 1 279 ? 9.808 -8.978 -19.962 1.00 89.25 279 PRO A N 1
ATOM 2044 C CA . PRO A 1 279 ? 10.762 -8.384 -20.897 1.00 89.25 279 PRO A CA 1
ATOM 2045 C C . PRO A 1 279 ? 10.113 -7.848 -22.182 1.00 89.25 279 PRO A C 1
ATOM 2047 O O . PRO A 1 279 ? 10.687 -6.980 -22.832 1.00 89.25 279 PRO A O 1
ATOM 2050 N N . ARG A 1 280 ? 8.934 -8.351 -22.563 1.00 88.88 280 ARG A N 1
ATOM 2051 C CA . ARG A 1 280 ? 8.202 -7.933 -23.762 1.00 88.88 280 ARG A CA 1
ATOM 2052 C C . ARG A 1 280 ? 7.341 -6.705 -23.502 1.00 88.88 280 ARG A C 1
ATOM 2054 O O . ARG A 1 280 ? 7.275 -5.824 -24.350 1.00 88.88 280 ARG A O 1
ATOM 2061 N N . THR A 1 281 ? 6.640 -6.674 -22.371 1.00 86.31 281 THR A N 1
ATOM 2062 C CA . THR A 1 281 ? 5.674 -5.603 -22.068 1.00 86.31 281 THR A CA 1
ATOM 206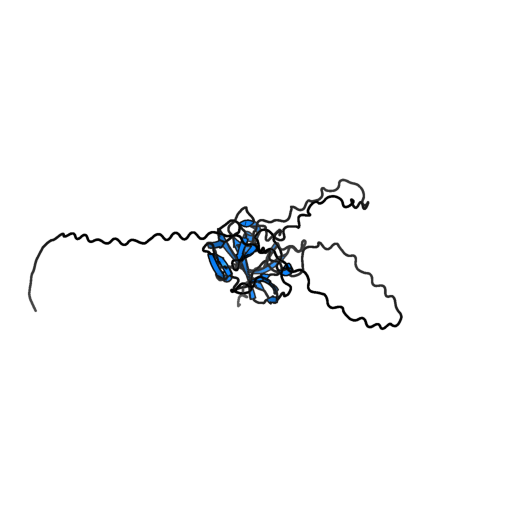3 C C . THR A 1 281 ? 6.245 -4.520 -21.156 1.00 86.31 281 THR A C 1
ATOM 2065 O O . THR A 1 281 ? 5.681 -3.435 -21.071 1.00 86.31 281 THR A O 1
ATOM 2068 N N . GLY A 1 282 ? 7.345 -4.796 -20.450 1.00 87.12 282 GLY A N 1
ATOM 2069 C CA . GLY A 1 282 ? 7.925 -3.916 -19.433 1.00 87.12 282 GLY A CA 1
ATOM 2070 C C . GLY A 1 282 ? 7.100 -3.820 -18.143 1.00 87.12 282 GLY A C 1
ATOM 2071 O O . GLY A 1 282 ? 7.542 -3.186 -17.178 1.00 87.12 282 GLY A O 1
ATOM 2072 N N . LEU A 1 283 ? 5.923 -4.450 -18.094 1.00 87.44 283 LEU A N 1
ATOM 2073 C CA . LEU A 1 283 ? 5.006 -4.402 -16.960 1.00 87.44 283 LEU A CA 1
ATOM 2074 C C . LEU A 1 283 ? 5.516 -5.265 -15.809 1.00 87.44 283 LEU A C 1
ATOM 2076 O O . LEU A 1 283 ? 6.156 -6.297 -16.021 1.00 87.44 283 LEU A O 1
ATOM 2080 N N . VAL A 1 284 ? 5.225 -4.843 -14.578 1.00 90.88 284 VAL A N 1
ATOM 2081 C CA . VAL A 1 284 ? 5.536 -5.647 -13.392 1.00 90.88 284 VAL A CA 1
ATOM 2082 C C . VAL A 1 284 ? 4.729 -6.944 -13.435 1.00 90.88 284 VAL A C 1
ATOM 2084 O O . VAL A 1 284 ? 3.542 -6.912 -13.745 1.00 90.88 284 VAL A O 1
ATOM 2087 N N . ASN A 1 285 ? 5.371 -8.070 -13.121 1.00 93.88 285 ASN A N 1
ATOM 2088 C CA . ASN A 1 285 ? 4.756 -9.403 -13.145 1.00 93.88 285 ASN A CA 1
ATOM 2089 C C . ASN A 1 285 ? 5.133 -10.287 -11.939 1.00 93.88 285 ASN A C 1
ATOM 2091 O O . ASN A 1 285 ? 4.914 -11.501 -11.959 1.00 93.88 285 ASN A O 1
ATOM 2095 N N . GLY A 1 286 ? 5.756 -9.703 -10.915 1.00 95.19 286 GLY A N 1
ATOM 2096 C CA . GLY A 1 286 ? 6.207 -10.441 -9.744 1.00 95.19 286 GLY A CA 1
ATOM 2097 C C . GLY A 1 286 ? 7.165 -9.665 -8.852 1.00 95.19 286 GLY A C 1
ATOM 2098 O O . GLY A 1 286 ? 7.452 -8.483 -9.064 1.00 95.19 286 GLY A O 1
ATOM 2099 N N . PHE A 1 287 ? 7.684 -10.372 -7.853 1.00 95.62 287 PHE A N 1
ATOM 2100 C CA . PHE A 1 287 ? 8.634 -9.867 -6.868 1.00 95.62 287 PHE A CA 1
ATOM 2101 C C . PHE A 1 287 ? 9.996 -10.536 -7.051 1.00 95.62 287 PHE A C 1
ATOM 2103 O O . PHE A 1 287 ? 10.077 -11.726 -7.355 1.00 95.62 287 PHE A O 1
ATOM 2110 N N . LYS A 1 288 ? 11.081 -9.782 -6.853 1.00 93.56 288 LYS A N 1
ATOM 2111 C CA . LYS A 1 288 ? 12.446 -10.321 -6.865 1.00 93.56 288 LYS A CA 1
ATOM 2112 C C . LYS A 1 288 ? 12.740 -10.986 -5.514 1.00 93.56 288 LYS A C 1
ATOM 2114 O O . LYS A 1 288 ? 12.821 -10.259 -4.518 1.00 93.56 288 LYS A O 1
ATOM 2119 N N . PRO A 1 289 ? 12.908 -12.320 -5.453 1.00 91.44 289 PRO A N 1
ATOM 2120 C CA . PRO A 1 289 ? 13.223 -12.998 -4.204 1.00 91.44 289 PR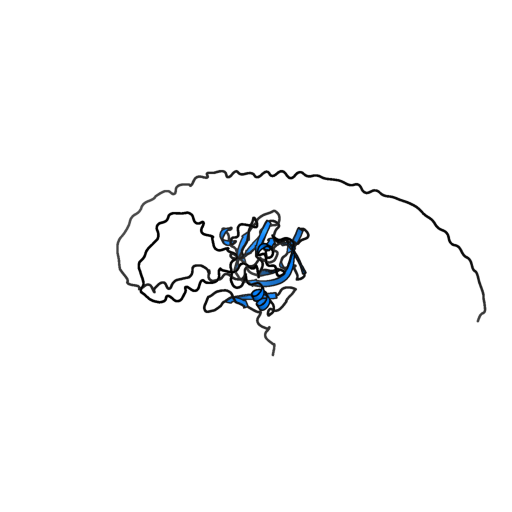O A CA 1
ATOM 2121 C C . PRO A 1 289 ? 14.616 -12.612 -3.703 1.00 91.44 289 PRO A C 1
ATOM 2123 O O . PRO A 1 289 ? 15.483 -12.182 -4.467 1.00 91.44 289 PRO A O 1
ATOM 2126 N N . VAL A 1 290 ? 14.830 -12.793 -2.403 1.00 85.00 290 VAL A N 1
ATOM 2127 C CA . VAL A 1 290 ? 16.155 -12.689 -1.785 1.00 85.00 290 VAL A CA 1
ATOM 2128 C C . VAL A 1 290 ? 17.054 -13.786 -2.357 1.00 85.00 290 VAL A C 1
ATOM 2130 O O . VAL A 1 290 ? 16.652 -14.953 -2.310 1.00 85.00 290 VAL A O 1
ATOM 2133 N N . PRO A 1 291 ? 18.256 -13.467 -2.873 1.00 79.44 291 PRO A N 1
ATOM 2134 C CA . PRO A 1 291 ? 19.221 -14.498 -3.219 1.00 79.44 291 PRO A CA 1
ATOM 2135 C C . PRO A 1 291 ? 19.495 -15.385 -1.997 1.00 79.44 291 PRO A C 1
ATOM 2137 O O . PRO A 1 291 ? 19.579 -14.864 -0.880 1.00 79.44 291 PRO A O 1
ATOM 2140 N N . PRO A 1 292 ? 19.635 -16.709 -2.161 1.00 75.69 292 PRO A N 1
ATOM 2141 C CA . PRO A 1 292 ? 20.061 -17.556 -1.057 1.00 75.69 292 PRO A CA 1
ATOM 2142 C C . PRO A 1 292 ? 21.401 -17.043 -0.515 1.00 75.69 292 PRO A C 1
ATOM 2144 O O . PRO A 1 292 ? 22.257 -16.599 -1.282 1.00 75.69 292 PRO A O 1
ATOM 2147 N N . ALA A 1 293 ? 21.570 -17.084 0.810 1.00 73.69 293 ALA A N 1
ATOM 2148 C CA . ALA A 1 293 ? 22.858 -16.767 1.416 1.00 73.69 293 ALA A CA 1
ATOM 2149 C C . ALA A 1 293 ? 23.936 -17.662 0.779 1.00 73.69 293 ALA A C 1
ATOM 2151 O O . ALA A 1 293 ? 23.656 -18.843 0.549 1.00 73.69 293 ALA A O 1
ATOM 2152 N N . PRO A 1 294 ? 25.135 -17.133 0.472 1.00 72.56 294 PRO A N 1
ATOM 2153 C CA . PRO A 1 294 ? 26.208 -17.960 -0.053 1.00 72.56 294 PRO A CA 1
ATOM 2154 C C . PRO A 1 294 ? 26.477 -19.085 0.944 1.00 72.56 294 PRO A C 1
ATOM 2156 O O . PRO A 1 294 ? 26.754 -18.832 2.118 1.00 72.56 294 PRO A O 1
ATOM 2159 N N . THR A 1 295 ? 26.342 -20.328 0.489 1.00 70.81 295 THR A N 1
ATOM 2160 C CA . THR A 1 295 ? 26.725 -21.498 1.272 1.00 70.81 295 THR A CA 1
ATOM 2161 C C . THR A 1 295 ? 28.220 -21.364 1.534 1.00 70.81 295 THR A C 1
ATOM 2163 O O . THR A 1 295 ? 29.002 -21.395 0.585 1.00 70.81 295 THR A O 1
ATOM 2166 N N . MET A 1 296 ? 28.628 -21.134 2.786 1.00 57.88 296 MET A N 1
ATOM 2167 C CA . MET A 1 296 ? 30.046 -21.224 3.129 1.00 57.88 296 MET A CA 1
ATOM 2168 C C . MET A 1 296 ? 30.461 -22.679 2.903 1.00 57.88 296 MET A C 1
ATOM 2170 O O . MET A 1 296 ? 29.961 -23.567 3.595 1.00 57.88 296 MET A O 1
ATOM 2174 N N . ALA A 1 297 ? 31.260 -22.900 1.861 1.00 57.00 297 ALA A N 1
ATOM 2175 C CA . ALA A 1 297 ? 31.848 -24.188 1.512 1.00 57.00 297 ALA A CA 1
ATOM 2176 C C . ALA A 1 297 ? 33.103 -24.451 2.348 1.00 57.00 297 ALA A C 1
ATOM 2178 O O . ALA A 1 297 ? 33.821 -23.466 2.643 1.00 57.00 297 ALA A O 1
#

pLDDT: mean 71.39, std 27.64, range [26.97, 98.69]

Sequence (297 aa):
MDRTTADRNEATTNGNRQEEASTTASLLSSSSSFSPYCPTSFPS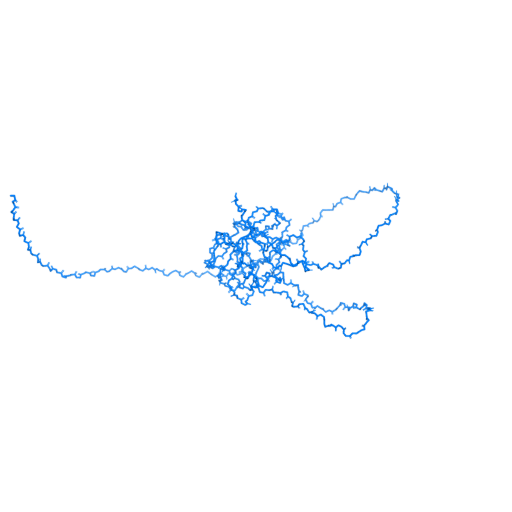RVSTPSCPSTGGDPPSALPSGDRSFPSTSGVSPCAPPSAGACCLAHGAPVTLASGEARPIQDLHSGDTVQTLAGPRLVVGLLRTFVHSNVLCRLGGSEDGDVMVSAWHPVSLDGAAWCFPVHLTFTPVLYTGNVYSMLLVADGSPLAHTFLVAGALWCASLGHGVLPPPLRLRPPHRGAEEPVCFLPPNRGAEEGEGEDVRSHPFFGDYVLVCEKMAVLRPVDGAYQCYGVTRDPRTGLVNGFKPVPPAPTMA

InterPro domains:
  IPR036844 Hint domain superfamily [SSF51294] (86-173)
  IPR039510 Vint domain [PF14623] (87-286)

Organism: Cordyceps fumosorosea (strain ARSEF 2679) (NCBI:txid1081104)

Foldseek 3Di:
DDDDDDDDDDDDDDDDDDDDDDDDDDDDDDDDDDDDDDDPDDDDDDDDDDDDDDDDDDDDDDDDDDDDDPDPDDDDPDDDPPQWDFWWDFQWWFQFLVRHTDTPLPDFFQTWFQFQVGIWTFRAKEKAFDFQAWWAFDDDDPVGTITTHQQFWKDQVLPDIDGRVVVHPDIGGDGGMTMATDTPDDCALRNQWTDTPNGMITGGFQSQQADDPPPPPDPPPDDDDDDDDDDDDDDDDPPPDRRSCHAHGRNHNVQAVVQQVPFDDDSRHGYFHTFDADPVPRGTRHTHHDDPDPDPD

Secondary structure (DSSP, 8-state):
----------------------------------------------PPPPPPP-----------------------S---TT---S-EETT-EEEBTTS-EEEGGG--TT-EE--TTS-EEEEEEEEEEEEEEEEEEEEEETTEEEEEETTS-EESSSSS-B-GGGT-S--EEEEEEEEEEEEPP-S-GGGSEEEETTTEEEEPBT-S-PPPP--------S-------PPP--S-----PPPTT--TTTT-HHHHHHHHHTSEEETTEEEEEEEEE-TTT--EEEEEEPPPPP---